Protein AF-T1DPD2-F1 (afdb_monomer_lite)

InterPro domains:
  IPR003913 Tuberin [PR01431] (67-87)
  IPR003913 Tuberin [PR01431] (92-113)
  IPR003913 Tuberin [PR01431] (226-246)
  IPR003913 Tuberin [PR01431] (273-293)
  IPR016024 Armadillo-type fold [SSF48371] (54-199)
  IPR018515 Tuberin-type domain [PF03542] (42-292)
  IPR027107 Tuberin/Ral GTPase-activating protein subunit alpha [PTHR10063] (33-341)

pLDDT: mean 72.79, std 25.95, range [23.97, 97.19]

Structure (mmCIF, N/CA/C/O backbone):
data_AF-T1DPD2-F1
#
_entry.id   AF-T1DPD2-F1
#
loop_
_atom_site.group_PDB
_atom_site.id
_atom_site.type_symbol
_atom_site.label_atom_id
_atom_site.label_alt_id
_atom_site.label_comp_id
_atom_site.label_asym_id
_atom_site.label_entity_id
_atom_site.label_seq_id
_atom_site.pdbx_PDB_ins_code
_atom_site.Cartn_x
_atom_site.Cartn_y
_atom_site.Cartn_z
_atom_site.occupancy
_atom_site.B_iso_or_equiv
_atom_site.auth_seq_id
_atom_site.auth_comp_id
_atom_site.auth_asym_id
_atom_site.auth_atom_id
_atom_site.pdbx_PDB_model_num
ATOM 1 N N . ARG A 1 1 ? -31.533 3.300 5.190 1.00 32.12 1 ARG A N 1
ATOM 2 C CA . ARG A 1 1 ? -31.393 2.455 6.401 1.00 32.12 1 ARG A CA 1
ATOM 3 C C . ARG A 1 1 ? -31.779 1.039 6.000 1.00 32.12 1 ARG A C 1
ATOM 5 O O . ARG A 1 1 ? -32.963 0.753 5.950 1.00 32.12 1 ARG A O 1
ATOM 12 N N . ALA A 1 2 ? -30.809 0.221 5.601 1.00 28.78 2 ALA A N 1
ATOM 13 C CA . ALA A 1 2 ? -31.040 -1.171 5.234 1.00 28.78 2 ALA A CA 1
ATOM 14 C C . ALA A 1 2 ? -30.593 -2.034 6.417 1.00 28.78 2 ALA A C 1
ATOM 16 O O . ALA A 1 2 ? -29.409 -2.060 6.739 1.00 28.78 2 ALA A O 1
ATOM 17 N N . ASN A 1 3 ? -31.545 -2.658 7.109 1.00 33.22 3 ASN A N 1
ATOM 18 C CA . ASN A 1 3 ? -31.242 -3.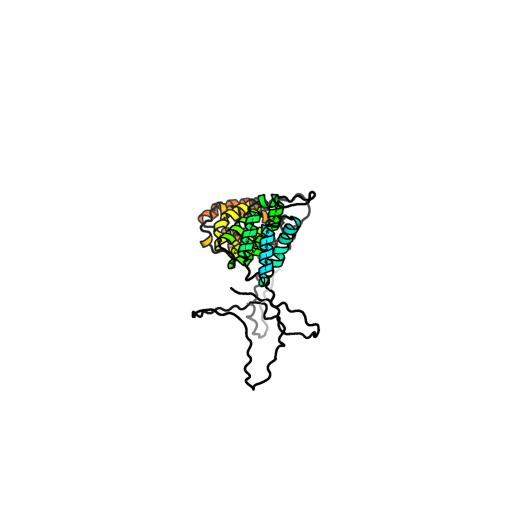712 8.068 1.00 33.22 3 ASN A CA 1
ATOM 19 C C . ASN A 1 3 ? -30.957 -4.970 7.246 1.00 33.22 3 ASN A C 1
ATOM 21 O O . ASN A 1 3 ? -31.874 -5.523 6.646 1.00 33.22 3 ASN A O 1
ATOM 25 N N . ALA A 1 4 ? -29.695 -5.377 7.164 1.00 39.22 4 ALA A N 1
ATOM 26 C CA . ALA A 1 4 ? -29.331 -6.644 6.555 1.00 39.22 4 ALA A CA 1
ATOM 27 C C . ALA A 1 4 ? -29.581 -7.759 7.583 1.00 39.22 4 ALA A C 1
ATOM 29 O O . ALA A 1 4 ? -28.921 -7.832 8.617 1.00 39.22 4 ALA A O 1
ATOM 30 N N . THR A 1 5 ? -30.605 -8.570 7.339 1.00 35.31 5 THR A N 1
ATOM 31 C CA . THR A 1 5 ? -30.932 -9.774 8.111 1.00 35.31 5 THR A CA 1
ATOM 32 C C . THR A 1 5 ? -30.337 -10.977 7.392 1.00 35.31 5 THR A C 1
ATOM 34 O O . THR A 1 5 ? -30.669 -11.206 6.230 1.00 35.31 5 THR A O 1
ATOM 37 N N . PHE A 1 6 ? -29.462 -11.733 8.058 1.00 46.06 6 PHE A N 1
ATOM 38 C CA . PHE A 1 6 ? -28.821 -12.913 7.473 1.00 46.06 6 PHE A CA 1
ATOM 39 C C . PHE A 1 6 ? -29.368 -14.207 8.059 1.00 46.06 6 PHE A C 1
ATOM 41 O O . PHE A 1 6 ? -29.605 -14.314 9.261 1.00 46.06 6 PHE A O 1
ATOM 48 N N . HIS A 1 7 ? -29.545 -15.181 7.170 1.00 42.72 7 HIS A N 1
ATOM 49 C CA . HIS A 1 7 ? -29.993 -16.532 7.463 1.00 42.72 7 HIS A CA 1
ATOM 50 C C . HIS A 1 7 ? -28.771 -17.417 7.724 1.00 42.72 7 HIS A C 1
ATOM 52 O O . HIS A 1 7 ? -27.949 -17.613 6.831 1.00 42.72 7 HIS A O 1
ATOM 58 N N . ILE A 1 8 ? -28.656 -17.952 8.937 1.00 39.78 8 ILE A N 1
ATOM 59 C CA . ILE A 1 8 ? -27.731 -19.043 9.252 1.00 39.78 8 ILE A CA 1
ATOM 60 C C . ILE A 1 8 ? -28.569 -20.320 9.199 1.00 39.78 8 ILE A C 1
ATOM 62 O O . ILE A 1 8 ? -29.430 -20.527 10.051 1.00 39.78 8 ILE A O 1
ATOM 66 N N . GLY A 1 9 ? -28.379 -21.131 8.160 1.00 35.09 9 GLY A N 1
ATOM 67 C CA . GLY A 1 9 ? -28.984 -22.459 8.084 1.00 35.09 9 GLY A CA 1
ATOM 68 C C . GLY A 1 9 ? -28.242 -23.415 9.013 1.00 35.09 9 GLY A C 1
ATOM 69 O O . GLY A 1 9 ? -27.024 -23.543 8.906 1.00 35.09 9 GLY A O 1
ATOM 70 N N . TYR A 1 10 ? -28.961 -24.064 9.926 1.00 34.44 10 TYR A N 1
ATOM 71 C CA . TYR A 1 10 ? -28.474 -25.269 10.598 1.00 34.44 10 TYR A CA 1
ATOM 72 C C . TYR A 1 10 ? -28.707 -26.480 9.676 1.00 34.44 10 TYR A C 1
ATOM 74 O O . TYR A 1 10 ? -29.698 -26.480 8.942 1.00 34.44 10 TYR A O 1
ATOM 82 N N . PRO A 1 11 ? -27.826 -27.495 9.680 1.00 38.16 11 PRO A N 1
ATOM 83 C CA . PRO A 1 11 ? -28.058 -28.719 8.928 1.00 38.16 11 PRO A CA 1
ATOM 84 C C . PRO A 1 11 ? -29.157 -29.536 9.619 1.00 38.16 11 PRO A C 1
ATOM 86 O O . PRO A 1 11 ? -29.047 -29.830 10.810 1.00 38.16 11 PRO A O 1
ATOM 89 N N . ASP A 1 12 ? -30.210 -29.890 8.881 1.00 36.56 12 ASP A N 1
ATOM 90 C CA . ASP A 1 12 ? -31.203 -30.859 9.352 1.00 36.56 12 ASP A CA 1
ATOM 91 C C . ASP A 1 12 ? -30.550 -32.254 9.480 1.00 36.56 12 ASP A C 1
ATOM 93 O O . ASP A 1 12 ? -29.721 -32.616 8.637 1.00 36.56 12 ASP A O 1
ATOM 97 N N . PRO A 1 13 ? -30.893 -33.056 10.508 1.00 40.09 13 PRO A N 1
ATOM 98 C CA . PRO A 1 13 ? -30.224 -34.324 10.787 1.00 40.09 13 PRO A CA 1
ATOM 99 C C . PRO A 1 13 ? -30.701 -35.512 9.937 1.00 40.09 13 PRO A C 1
ATOM 101 O O . PRO A 1 13 ? -30.207 -36.620 10.134 1.00 40.09 13 PRO A O 1
ATOM 104 N N . GLU A 1 14 ? -31.607 -35.329 8.973 1.00 36.38 14 GLU A N 1
ATOM 105 C CA . GLU A 1 14 ? -32.135 -36.442 8.182 1.00 36.38 14 GLU A CA 1
ATOM 106 C C . GLU A 1 14 ? -32.120 -36.174 6.676 1.00 36.38 14 GLU A C 1
ATOM 108 O O . GLU A 1 14 ? -32.728 -35.233 6.175 1.00 36.38 14 GLU A O 1
ATOM 113 N N . GLY A 1 15 ? -31.467 -37.078 5.940 1.00 33.62 15 GLY A N 1
ATOM 114 C CA . GLY A 1 15 ? -31.674 -37.231 4.503 1.00 33.62 15 GLY A CA 1
ATOM 115 C C . GLY A 1 15 ? -30.465 -36.888 3.647 1.00 33.62 15 GLY A C 1
ATOM 116 O O . GLY A 1 15 ? -30.441 -35.883 2.944 1.00 33.62 15 GLY A O 1
ATOM 117 N N . TRP A 1 16 ? -29.495 -37.803 3.597 1.00 41.59 16 TRP A N 1
ATOM 118 C CA . TRP A 1 16 ? -28.612 -37.917 2.440 1.00 41.59 16 TRP A CA 1
ATOM 119 C C . TRP A 1 16 ? -29.461 -38.260 1.211 1.00 41.59 16 TRP A C 1
ATOM 121 O O . TRP A 1 16 ? -29.766 -39.425 0.952 1.00 41.59 16 TRP A O 1
ATOM 131 N N . ARG A 1 17 ? -29.851 -37.249 0.438 1.00 29.98 17 ARG A N 1
ATOM 132 C CA . ARG A 1 17 ? -30.212 -37.441 -0.963 1.00 29.98 17 ARG A CA 1
ATOM 133 C C . ARG A 1 17 ? -29.779 -36.232 -1.780 1.00 29.98 17 ARG A C 1
ATOM 135 O O . ARG A 1 17 ? -30.084 -35.090 -1.462 1.00 29.98 17 ARG A O 1
ATOM 142 N N . ALA A 1 18 ? -28.973 -36.550 -2.782 1.00 41.72 18 ALA A N 1
ATOM 143 C CA . ALA A 1 18 ? -28.279 -35.642 -3.668 1.00 41.72 18 ALA A CA 1
ATOM 144 C C . ALA A 1 18 ? -29.220 -34.718 -4.457 1.00 41.72 18 ALA A C 1
ATOM 146 O O . ALA A 1 18 ? -30.374 -35.050 -4.715 1.00 41.72 18 ALA A O 1
ATOM 147 N N . ASP A 1 19 ? -28.631 -33.603 -4.892 1.00 37.69 19 ASP A N 1
ATOM 148 C CA . ASP A 1 19 ? -29.132 -32.641 -5.873 1.00 37.69 19 ASP A CA 1
ATOM 149 C C . ASP A 1 19 ? -30.377 -31.832 -5.498 1.00 37.69 19 ASP A C 1
ATOM 151 O O . ASP A 1 19 ? -31.489 -32.081 -5.953 1.00 37.69 19 ASP A O 1
ATOM 155 N N . SER A 1 20 ? -30.161 -30.725 -4.783 1.00 37.16 20 SER A N 1
ATOM 156 C CA . SER A 1 20 ? -30.666 -29.411 -5.219 1.00 37.16 20 SER A CA 1
ATOM 157 C C . SER A 1 20 ? -30.195 -28.280 -4.297 1.00 37.16 20 SER A C 1
ATOM 159 O O . SER A 1 20 ? -30.211 -28.384 -3.079 1.00 37.16 20 SER A O 1
ATOM 161 N N . SER A 1 21 ? -29.827 -27.152 -4.915 1.00 38.38 21 SER A N 1
ATOM 162 C CA . SER A 1 21 ? -29.549 -25.846 -4.289 1.00 38.38 21 SER A CA 1
ATOM 163 C C . SER A 1 21 ? -28.122 -25.552 -3.791 1.00 38.38 21 SER A C 1
ATOM 165 O O . SER A 1 21 ? -27.899 -25.109 -2.672 1.00 38.38 21 SER A O 1
ATOM 167 N N . PHE A 1 22 ? -27.145 -25.646 -4.699 1.00 30.72 22 PHE A N 1
ATOM 168 C CA . PHE A 1 22 ? -25.872 -24.901 -4.598 1.00 30.72 22 PHE A CA 1
ATOM 169 C C . PHE A 1 22 ? -25.677 -23.885 -5.742 1.00 30.72 22 PHE A C 1
ATOM 171 O O . PHE A 1 22 ? -24.570 -23.433 -6.020 1.00 30.72 22 PHE A O 1
ATOM 178 N N . ARG A 1 23 ? -26.762 -23.501 -6.434 1.00 31.97 23 ARG A N 1
ATOM 179 C CA . ARG A 1 23 ? -26.722 -22.579 -7.591 1.00 31.97 23 ARG A CA 1
ATOM 180 C C . ARG A 1 23 ? -27.195 -21.147 -7.309 1.00 31.97 23 ARG A C 1
ATOM 182 O O . ARG A 1 23 ? -27.180 -20.332 -8.222 1.00 31.97 23 ARG A O 1
ATOM 189 N N . ALA A 1 24 ? -27.563 -20.814 -6.071 1.00 35.72 24 ALA A N 1
ATOM 190 C CA . ALA A 1 24 ? -28.009 -19.462 -5.706 1.00 35.72 24 ALA A CA 1
ATOM 191 C C . ALA A 1 24 ? -26.928 -18.592 -5.025 1.00 35.72 24 ALA A C 1
ATOM 193 O O . ALA A 1 24 ? -27.185 -17.427 -4.738 1.00 35.72 24 ALA A O 1
ATOM 194 N N . ILE A 1 25 ? -25.725 -19.127 -4.776 1.00 41.12 25 ILE A N 1
ATOM 195 C CA . ILE A 1 25 ? -24.675 -18.445 -3.986 1.00 41.12 25 ILE A CA 1
ATOM 196 C C . ILE A 1 25 ? -23.537 -17.879 -4.858 1.00 41.12 25 ILE A C 1
ATOM 198 O O . ILE A 1 25 ? -22.756 -17.048 -4.403 1.00 41.12 25 ILE A O 1
ATOM 202 N N . SER A 1 26 ? -23.466 -18.222 -6.145 1.00 26.75 26 SER A N 1
ATOM 203 C CA . SER A 1 26 ? -22.528 -17.588 -7.077 1.00 26.75 26 SER A CA 1
ATOM 204 C C . SER A 1 26 ? -23.258 -16.560 -7.940 1.00 26.75 26 SER A C 1
ATOM 206 O O . SER A 1 26 ? -23.930 -16.883 -8.915 1.00 26.75 26 SER A O 1
ATOM 208 N N . GLY A 1 27 ? -23.106 -15.284 -7.579 1.00 35.22 27 GLY A N 1
ATOM 209 C CA . GLY A 1 27 ? -23.539 -14.123 -8.359 1.00 35.22 27 GLY A CA 1
ATOM 210 C C . GLY A 1 27 ? -22.754 -13.944 -9.663 1.00 35.22 27 GLY A C 1
ATOM 211 O O . GLY A 1 27 ? -22.214 -12.875 -9.919 1.00 35.22 27 GLY A O 1
ATOM 212 N N . TRP A 1 28 ? -22.696 -14.979 -10.499 1.00 31.38 28 TRP A N 1
ATOM 213 C CA . TRP A 1 28 ? -22.238 -14.890 -11.877 1.00 31.38 28 TRP A CA 1
ATOM 214 C C . TRP A 1 28 ? -23.456 -14.887 -12.793 1.00 31.38 28 TRP A C 1
ATOM 216 O O . TRP A 1 28 ? -23.923 -15.919 -13.271 1.00 31.38 28 TRP A O 1
ATOM 226 N N . ARG A 1 29 ? -23.965 -13.686 -13.074 1.00 29.86 29 ARG A N 1
ATOM 227 C CA . ARG A 1 29 ? -24.715 -13.451 -14.305 1.00 29.86 29 ARG A CA 1
ATOM 228 C C . ARG A 1 29 ? -24.139 -12.239 -15.013 1.00 29.86 29 ARG A C 1
ATOM 230 O O . ARG A 1 29 ? -24.452 -11.097 -14.695 1.00 29.86 29 ARG A O 1
ATOM 237 N N . ALA A 1 30 ? -23.305 -12.525 -16.006 1.00 31.91 30 ALA A N 1
ATOM 238 C CA . ALA A 1 30 ? -23.086 -11.621 -17.115 1.00 31.91 30 ALA A CA 1
ATOM 239 C C . ALA A 1 30 ? -24.444 -11.289 -17.747 1.00 31.91 30 ALA A C 1
ATOM 241 O O . ALA A 1 30 ? -25.207 -12.199 -18.083 1.00 31.91 30 ALA A O 1
ATOM 242 N N . ARG A 1 31 ? -24.739 -10.001 -17.929 1.00 27.98 31 ARG A N 1
ATOM 243 C CA . ARG A 1 31 ? -25.605 -9.546 -19.016 1.00 27.98 31 ARG A CA 1
ATOM 244 C C . ARG A 1 31 ? -25.373 -8.073 -19.320 1.00 27.98 31 ARG A C 1
ATOM 246 O O . ARG A 1 31 ? -25.715 -7.177 -18.558 1.00 27.98 31 ARG A O 1
ATOM 253 N N . THR A 1 32 ? -24.786 -7.886 -20.490 1.00 28.88 32 THR A N 1
ATOM 254 C CA . THR A 1 32 ? -25.042 -6.791 -21.412 1.00 28.88 32 THR A CA 1
ATOM 255 C C . THR A 1 32 ? -26.545 -6.512 -21.577 1.00 28.88 32 THR A C 1
ATOM 257 O O . THR A 1 32 ? -27.380 -7.406 -21.434 1.00 28.88 32 THR A O 1
ATOM 260 N N . SER A 1 33 ? -26.833 -5.270 -21.981 1.00 28.67 33 SER A N 1
ATOM 261 C CA . SER A 1 33 ? -28.111 -4.708 -22.454 1.00 28.67 33 SER A CA 1
ATOM 262 C C . SER A 1 33 ? -28.862 -3.800 -21.463 1.00 28.67 33 SER A C 1
ATOM 264 O O . SER A 1 33 ? -29.665 -4.217 -20.636 1.00 28.67 33 SER A O 1
ATOM 266 N N . THR A 1 34 ? -28.544 -2.509 -21.595 1.00 29.12 34 THR A N 1
ATOM 267 C CA . THR A 1 34 ? -29.469 -1.365 -21.678 1.00 29.12 34 THR A CA 1
ATOM 268 C C . THR A 1 34 ? -30.958 -1.624 -21.401 1.00 29.12 34 THR A C 1
ATOM 270 O O . THR A 1 34 ? -31.657 -2.190 -22.237 1.00 29.12 34 THR A O 1
ATOM 273 N N . ARG A 1 35 ? -31.496 -1.000 -20.342 1.00 25.48 35 ARG A N 1
ATOM 274 C CA . ARG A 1 35 ? -32.755 -0.234 -20.427 1.00 25.48 35 ARG A CA 1
ATOM 275 C C . ARG A 1 35 ? -32.934 0.734 -19.256 1.00 25.48 35 ARG A C 1
ATOM 277 O O . ARG A 1 35 ? -32.482 0.497 -18.143 1.00 25.48 35 ARG A O 1
ATOM 284 N N . ALA A 1 36 ? -33.528 1.869 -19.599 1.00 23.97 36 ALA A N 1
ATOM 285 C CA . ALA A 1 36 ? -33.550 3.123 -18.872 1.00 23.97 36 ALA A CA 1
ATOM 286 C C . ALA A 1 36 ? -34.566 3.182 -17.716 1.00 23.97 36 ALA A C 1
ATOM 288 O O . ALA A 1 36 ? -35.591 2.515 -17.738 1.00 23.97 36 ALA A O 1
ATOM 289 N N . CYS A 1 37 ? -34.246 4.061 -16.760 1.00 24.50 37 CYS A N 1
ATOM 290 C CA . CYS A 1 37 ? -35.115 5.002 -16.044 1.00 24.50 37 CYS A CA 1
ATOM 291 C C . CYS A 1 37 ? -36.597 4.634 -15.816 1.00 24.50 37 CYS A C 1
ATOM 293 O O . CYS A 1 37 ? -37.394 4.692 -16.744 1.00 24.50 37 CYS A O 1
ATOM 295 N N . SER A 1 38 ? -36.999 4.544 -14.544 1.00 25.38 38 SER A N 1
ATOM 296 C CA . SER A 1 38 ? -38.074 5.416 -14.044 1.00 25.38 38 SER A CA 1
ATOM 297 C C . SER A 1 38 ? -38.102 5.483 -12.517 1.00 25.38 38 SER A C 1
ATOM 299 O O . SER A 1 38 ? -38.157 4.489 -11.801 1.00 25.38 38 SER A O 1
ATOM 301 N N . ARG A 1 39 ? -38.060 6.731 -12.068 1.00 26.56 39 ARG A N 1
ATOM 302 C CA . ARG A 1 39 ? -38.163 7.285 -10.721 1.00 26.56 39 ARG A CA 1
ATOM 303 C C . ARG A 1 39 ? -39.622 7.189 -10.246 1.00 26.56 39 ARG A C 1
ATOM 305 O O . ARG A 1 39 ? -40.503 7.588 -10.999 1.00 26.56 39 ARG A O 1
ATOM 312 N N . SER A 1 40 ? -39.878 6.791 -9.000 1.00 25.45 40 SER A N 1
ATOM 313 C CA . SER A 1 40 ? -41.120 7.171 -8.308 1.00 25.45 40 SER A CA 1
ATOM 314 C C . SER A 1 40 ? -40.828 7.606 -6.875 1.00 25.45 40 SER A C 1
ATOM 316 O O . SER A 1 40 ? -40.018 7.008 -6.169 1.00 25.45 40 SER A O 1
ATOM 318 N N . ARG A 1 41 ? -41.429 8.741 -6.525 1.00 24.48 41 ARG A N 1
ATOM 319 C CA . ARG A 1 41 ? -41.315 9.496 -5.278 1.00 24.48 41 ARG A CA 1
ATOM 320 C C . ARG A 1 41 ? -42.403 9.049 -4.291 1.00 24.48 41 ARG A C 1
ATOM 322 O O . ARG A 1 41 ? -43.454 8.589 -4.718 1.00 24.48 41 ARG A O 1
ATOM 329 N N . TYR A 1 42 ? -42.145 9.405 -3.029 1.00 25.69 42 TYR A N 1
ATOM 330 C CA . TYR A 1 42 ? -43.069 9.880 -1.982 1.00 25.69 42 TYR A CA 1
ATOM 331 C C . TYR A 1 42 ? -43.215 9.007 -0.722 1.00 25.69 42 TYR A C 1
ATOM 333 O O . TYR A 1 42 ? -43.604 7.853 -0.812 1.00 25.69 42 TYR A O 1
ATOM 341 N N . LEU A 1 43 ? -42.848 9.650 0.412 1.00 25.66 43 LEU A N 1
ATOM 342 C CA . LEU A 1 43 ? -43.586 9.860 1.684 1.00 25.66 43 LEU A CA 1
ATOM 343 C C . LEU A 1 43 ? -44.284 8.639 2.312 1.00 25.66 43 LEU A C 1
ATOM 345 O O . LEU A 1 43 ? -44.913 7.864 1.622 1.00 25.66 43 LEU A O 1
ATOM 349 N N . SER A 1 44 ? -44.391 8.427 3.618 1.00 26.08 44 SER A N 1
ATOM 350 C CA . SER A 1 44 ? -43.946 9.022 4.885 1.00 26.08 44 SER A CA 1
ATOM 351 C C . SER A 1 44 ? -44.590 8.134 5.969 1.00 26.08 44 SER A C 1
ATOM 353 O O . SER A 1 44 ? -45.670 7.618 5.714 1.00 26.08 44 SER A O 1
ATOM 355 N N . ASN A 1 45 ? -43.973 8.009 7.150 1.00 27.22 45 ASN A N 1
ATOM 356 C CA . ASN A 1 45 ? -44.564 7.645 8.456 1.00 27.22 45 ASN A CA 1
ATOM 357 C C . ASN A 1 45 ? -45.688 6.583 8.537 1.00 27.22 45 ASN A C 1
ATOM 359 O O . ASN A 1 45 ? -46.813 6.854 8.146 1.00 27.22 45 ASN A O 1
ATOM 363 N N . GLN A 1 46 ? -45.456 5.498 9.287 1.00 28.88 46 GLN A N 1
ATOM 364 C CA . GLN A 1 46 ? -46.107 5.256 10.591 1.00 28.88 46 GLN A CA 1
ATOM 365 C C . GLN A 1 46 ? -45.630 3.940 11.228 1.00 28.88 46 GLN A C 1
ATOM 367 O O . GLN A 1 46 ? -45.193 3.006 10.559 1.00 28.88 46 GLN A O 1
ATOM 372 N N . SER A 1 47 ? -45.656 3.948 12.556 1.00 27.83 47 SER A N 1
ATOM 373 C CA . SER A 1 47 ? -45.236 2.901 13.480 1.00 27.83 47 SER A CA 1
ATOM 374 C C . SER A 1 47 ? -46.276 1.783 13.630 1.00 27.83 47 SER A C 1
ATOM 376 O O . SER A 1 47 ? -47.458 2.007 13.406 1.00 27.83 47 SER A O 1
ATOM 378 N N . SER A 1 48 ? -45.807 0.657 14.178 1.00 29.09 48 SER A N 1
ATOM 379 C CA . SER A 1 48 ? -46.551 -0.293 15.023 1.00 29.09 48 SER A CA 1
ATOM 380 C C . SER A 1 48 ? -47.577 -1.232 14.367 1.00 29.09 48 SER A C 1
ATOM 382 O O . SER A 1 48 ? -48.594 -0.822 13.831 1.00 29.09 48 SER A O 1
ATOM 384 N N . SER A 1 49 ? -47.284 -2.527 14.520 1.00 33.91 49 SER A N 1
ATOM 385 C CA . SER A 1 49 ? -48.194 -3.618 14.908 1.00 33.91 49 SER A CA 1
ATOM 386 C C . SER A 1 49 ? -49.637 -3.586 14.383 1.00 33.91 49 SER A C 1
ATOM 388 O O . SER A 1 49 ? -50.458 -2.843 14.903 1.00 33.91 49 SER A O 1
ATOM 390 N N . GLN A 1 50 ? -49.992 -4.528 13.504 1.00 29.94 50 GLN A N 1
ATOM 391 C CA . GLN A 1 50 ? -50.968 -5.591 13.802 1.00 29.94 50 GLN A CA 1
ATOM 392 C C . GLN A 1 50 ? -51.198 -6.480 12.573 1.00 29.94 50 GLN A C 1
ATOM 394 O O . GLN A 1 50 ? -51.475 -6.019 11.469 1.00 29.94 50 GLN A O 1
ATOM 399 N N . LEU A 1 51 ? -51.058 -7.785 12.801 1.00 34.69 51 LEU A N 1
ATOM 400 C CA . LEU A 1 51 ? -51.553 -8.850 11.940 1.00 34.69 51 LEU A CA 1
ATOM 401 C C . LEU A 1 51 ? -53.081 -8.766 11.882 1.00 34.69 51 LEU A C 1
ATOM 403 O O . LEU A 1 51 ? -53.717 -8.748 12.930 1.00 34.69 51 LEU A O 1
ATOM 407 N N . ASN A 1 52 ? -53.658 -8.806 10.683 1.00 29.66 52 ASN A N 1
ATOM 408 C CA . ASN A 1 52 ? -55.025 -9.281 10.500 1.00 29.66 52 ASN A CA 1
ATOM 409 C C . ASN A 1 52 ? -55.117 -10.089 9.204 1.00 29.66 52 ASN A C 1
ATOM 411 O O . ASN A 1 52 ? -54.974 -9.558 8.103 1.00 29.66 52 ASN A O 1
ATOM 415 N N . LEU A 1 53 ? -55.333 -11.398 9.367 1.00 31.38 53 LEU A N 1
ATOM 416 C CA . LEU A 1 53 ? -55.781 -12.294 8.310 1.00 31.38 53 LEU A CA 1
ATOM 417 C C . LEU A 1 53 ? -57.231 -11.944 7.965 1.00 31.38 53 LEU A C 1
ATOM 419 O O . LEU A 1 53 ? -58.095 -11.972 8.837 1.00 31.38 53 LEU A O 1
ATOM 423 N N . THR A 1 54 ? -57.511 -11.715 6.686 1.00 29.52 54 THR A N 1
ATOM 424 C CA . THR A 1 54 ? -58.852 -11.917 6.129 1.00 29.52 54 THR A CA 1
ATOM 425 C C . THR A 1 54 ? -58.809 -13.135 5.217 1.00 29.52 54 THR A C 1
ATOM 427 O O . THR A 1 54 ? -57.919 -13.291 4.382 1.00 29.52 54 THR A O 1
ATOM 430 N N . GLN A 1 55 ? -59.735 -14.051 5.486 1.00 35.12 55 GLN A N 1
ATOM 431 C CA . GLN A 1 55 ? -59.954 -15.298 4.772 1.00 35.12 55 GLN A CA 1
ATOM 432 C C . GLN A 1 55 ? -60.421 -15.007 3.341 1.00 35.12 55 GLN A C 1
ATOM 434 O O . GLN A 1 55 ? -61.317 -14.195 3.130 1.00 35.12 55 GLN A O 1
ATOM 439 N N . SER A 1 56 ? -59.847 -15.715 2.373 1.00 28.92 56 SER A N 1
ATOM 440 C CA . SER A 1 56 ? -60.500 -15.989 1.096 1.00 28.92 56 SER A CA 1
ATOM 441 C C . SER A 1 56 ? -60.172 -17.426 0.713 1.00 28.92 56 SER A C 1
ATOM 443 O O . SER A 1 56 ? -59.005 -17.821 0.643 1.00 28.92 56 SER A O 1
ATOM 445 N N . GLU A 1 57 ? -61.224 -18.223 0.595 1.00 29.64 57 GLU A N 1
ATOM 446 C CA . GLU A 1 57 ? -61.195 -19.645 0.292 1.00 29.64 57 GLU A CA 1
ATOM 447 C C . GLU A 1 57 ? -60.833 -19.898 -1.180 1.00 29.64 57 GLU A C 1
ATOM 449 O O . GLU A 1 57 ? -61.309 -19.217 -2.084 1.00 29.64 57 GLU A O 1
ATOM 454 N N . GLY A 1 58 ? -60.046 -20.955 -1.412 1.00 29.16 58 GLY A N 1
ATOM 455 C CA . GLY A 1 58 ? -60.088 -21.719 -2.661 1.00 29.16 58 GLY A CA 1
ATOM 456 C C . GLY A 1 58 ? -59.033 -21.413 -3.731 1.00 29.16 58 GLY A C 1
ATOM 457 O O . GLY A 1 58 ? -59.344 -20.812 -4.751 1.00 29.16 58 GLY A O 1
ATOM 458 N N . SER A 1 59 ? -57.827 -21.982 -3.602 1.00 28.27 59 SER A N 1
ATOM 459 C CA . SER A 1 59 ? -57.209 -22.774 -4.688 1.00 28.27 59 SER A CA 1
ATOM 460 C C . SER A 1 59 ? -55.846 -23.357 -4.301 1.00 28.27 59 SER A C 1
ATOM 462 O O . SER A 1 59 ? -54.920 -22.623 -3.988 1.00 28.27 59 SER A O 1
ATOM 464 N N . LYS A 1 60 ? -55.761 -24.688 -4.422 1.00 31.52 60 LYS A N 1
ATOM 465 C CA . LYS A 1 60 ? -54.603 -25.543 -4.746 1.00 31.52 60 LYS A CA 1
ATOM 466 C C . LYS A 1 60 ? -53.331 -25.433 -3.889 1.00 31.52 60 LYS A C 1
ATOM 468 O O . LYS A 1 60 ? -52.638 -24.426 -3.844 1.00 31.52 60 LYS A O 1
ATOM 473 N N . ALA A 1 61 ? -53.014 -26.579 -3.287 1.00 40.94 61 ALA A N 1
ATOM 474 C CA . ALA A 1 61 ? -51.779 -26.891 -2.589 1.00 40.94 61 ALA A CA 1
ATOM 475 C C . ALA A 1 61 ? -50.536 -26.458 -3.385 1.00 40.94 61 ALA A C 1
ATOM 477 O O . ALA A 1 61 ? -50.236 -27.012 -4.439 1.00 40.94 61 ALA A O 1
ATOM 478 N N . MET A 1 62 ? -49.816 -25.484 -2.839 1.00 35.03 62 MET A N 1
ATOM 479 C CA . MET A 1 62 ? -48.402 -25.259 -3.098 1.00 35.03 62 MET A CA 1
ATOM 480 C C . MET A 1 62 ? -47.755 -25.092 -1.724 1.00 35.03 62 MET A C 1
ATOM 482 O O . MET A 1 62 ? -48.271 -24.348 -0.887 1.00 35.03 62 MET A O 1
ATOM 486 N N . ASP A 1 63 ? -46.703 -25.866 -1.493 1.00 37.41 63 ASP A N 1
ATOM 487 C CA . ASP A 1 63 ? -45.934 -26.026 -0.261 1.00 37.41 63 ASP A CA 1
ATOM 488 C C . ASP A 1 63 ? -46.017 -24.850 0.721 1.00 37.41 63 ASP A C 1
ATOM 490 O O . ASP A 1 63 ? -45.385 -23.803 0.557 1.00 37.41 63 ASP A O 1
ATOM 494 N N . ARG A 1 64 ? -46.773 -25.052 1.808 1.00 42.66 64 ARG A N 1
ATOM 495 C CA . ARG A 1 64 ? -46.603 -24.258 3.025 1.00 42.66 64 ARG A CA 1
ATOM 496 C C . ARG A 1 64 ? -45.247 -24.634 3.610 1.00 42.66 64 ARG A C 1
ATOM 498 O O . ARG A 1 64 ? -45.153 -25.571 4.397 1.00 42.66 64 ARG A O 1
ATOM 505 N N . ILE A 1 65 ? -44.208 -23.902 3.218 1.00 49.12 65 ILE A N 1
ATOM 506 C CA . ILE A 1 65 ? -42.944 -23.873 3.954 1.00 49.12 65 ILE A CA 1
ATOM 507 C C . ILE A 1 65 ? -43.327 -23.586 5.415 1.00 49.12 65 ILE A C 1
ATOM 509 O O . ILE A 1 65 ? -44.034 -22.598 5.655 1.00 49.12 65 ILE A O 1
ATOM 513 N N . PRO A 1 66 ? -42.973 -24.455 6.381 1.00 47.00 66 PRO A N 1
ATOM 514 C CA . PRO A 1 66 ? -43.322 -24.228 7.774 1.00 47.00 66 PRO A CA 1
ATOM 515 C C . PRO A 1 66 ? -42.800 -22.851 8.167 1.00 47.00 66 PRO A C 1
ATOM 517 O O . PRO A 1 66 ? -41.691 -22.479 7.783 1.00 47.00 66 PRO A O 1
ATOM 520 N N . ALA A 1 67 ? -43.618 -22.073 8.878 1.00 53.59 67 ALA A N 1
ATOM 521 C CA . ALA A 1 67 ? -43.224 -20.775 9.402 1.00 53.59 67 ALA A CA 1
ATOM 522 C C . ALA A 1 67 ? -42.079 -20.993 10.401 1.00 53.59 67 ALA A C 1
ATOM 524 O O . ALA A 1 67 ? -42.291 -21.151 11.600 1.00 53.59 67 ALA A O 1
ATOM 525 N N . THR A 1 68 ? -40.855 -21.077 9.884 1.00 56.38 68 THR A N 1
ATOM 526 C CA . THR A 1 68 ? -39.638 -21.114 10.675 1.00 56.38 68 THR A CA 1
ATOM 527 C C . THR A 1 68 ? -39.648 -19.838 11.492 1.00 56.38 68 THR A C 1
ATOM 529 O O . THR A 1 68 ? -39.676 -18.749 10.914 1.00 56.38 68 THR A O 1
ATOM 532 N N . ASN A 1 69 ? -39.681 -19.967 12.817 1.00 61.53 69 ASN A N 1
ATOM 533 C CA . ASN A 1 69 ? -39.561 -18.847 13.742 1.00 61.53 69 ASN A CA 1
ATOM 534 C C . ASN A 1 69 ? -38.212 -18.163 13.490 1.00 61.53 69 ASN A C 1
ATOM 536 O O . ASN A 1 69 ? -37.178 -18.567 14.019 1.00 61.53 69 ASN A O 1
ATOM 540 N N . LEU A 1 70 ? -38.212 -17.184 12.588 1.00 58.34 70 LEU A N 1
ATOM 541 C CA . LEU A 1 70 ? -37.009 -16.529 12.117 1.00 58.34 70 LEU A CA 1
ATOM 542 C C . LEU A 1 70 ? -36.644 -15.430 13.109 1.00 58.34 70 LEU A C 1
ATOM 544 O O . LEU A 1 70 ? -37.187 -14.326 13.073 1.00 58.34 70 LEU A O 1
ATOM 548 N N . THR A 1 71 ? -35.712 -15.733 14.003 1.00 70.25 71 THR A N 1
ATOM 549 C CA . THR A 1 71 ? -35.184 -14.747 14.944 1.00 70.25 71 THR A CA 1
ATOM 550 C C . THR A 1 71 ? -34.100 -13.926 14.255 1.00 70.25 71 THR A C 1
ATOM 552 O O . THR A 1 71 ? -32.990 -14.397 14.019 1.00 70.25 71 THR A O 1
ATOM 555 N N . THR A 1 72 ? -34.407 -12.677 13.913 1.00 69.31 72 THR A N 1
ATOM 556 C CA . THR A 1 72 ? -33.424 -11.757 13.332 1.00 69.31 72 THR A CA 1
ATOM 557 C C . THR A 1 72 ? -32.527 -11.184 14.428 1.00 69.31 72 THR A C 1
ATOM 559 O O . THR A 1 72 ? -33.009 -10.458 15.299 1.00 69.31 72 THR A O 1
ATOM 562 N N . ILE A 1 73 ? -31.223 -11.461 14.376 1.00 77.81 73 ILE A N 1
ATOM 563 C CA . ILE A 1 73 ? -30.234 -10.889 15.301 1.00 77.81 73 ILE A CA 1
ATOM 564 C C . ILE A 1 73 ? -29.478 -9.767 14.585 1.00 77.81 73 ILE A C 1
ATOM 566 O O . ILE A 1 73 ? -28.880 -9.974 13.532 1.00 77.81 73 ILE A O 1
ATOM 570 N N . SER A 1 74 ? -29.504 -8.560 15.157 1.00 80.88 74 SER A N 1
ATOM 571 C CA . SER A 1 74 ? -28.759 -7.414 14.626 1.00 80.88 74 SER A CA 1
ATOM 572 C C . SER A 1 74 ? -27.345 -7.368 15.199 1.00 80.88 74 SER A C 1
ATOM 574 O O . SER A 1 74 ? -27.160 -7.241 16.408 1.00 80.88 74 SER A O 1
ATOM 576 N N . ILE A 1 75 ? -26.343 -7.395 14.320 1.00 86.06 75 ILE A N 1
ATOM 577 C CA . ILE A 1 75 ? -24.915 -7.340 14.689 1.00 86.06 75 ILE A CA 1
ATOM 578 C C . ILE A 1 75 ? -24.436 -5.893 14.887 1.00 86.06 75 ILE A C 1
ATOM 580 O O . ILE A 1 75 ? -23.370 -5.647 15.449 1.00 86.06 75 ILE A O 1
ATOM 584 N N . LYS A 1 76 ? -25.266 -4.905 14.531 1.00 87.31 76 LYS A N 1
ATOM 585 C CA . LYS A 1 76 ? -24.932 -3.478 14.611 1.00 87.31 76 LYS A CA 1
ATOM 586 C C . LYS A 1 76 ? -24.425 -3.050 15.984 1.00 87.31 76 LYS A C 1
ATOM 588 O O . LYS A 1 76 ? -23.451 -2.304 16.072 1.00 87.31 76 LYS A O 1
ATOM 593 N N . ARG A 1 77 ? -25.068 -3.530 17.052 1.00 87.88 77 ARG A N 1
ATOM 594 C CA . ARG A 1 77 ? -24.644 -3.232 18.425 1.00 87.88 77 ARG A CA 1
ATOM 595 C C . ARG A 1 77 ? -23.268 -3.830 18.721 1.00 87.88 77 ARG A C 1
ATOM 597 O O . ARG A 1 77 ? -22.452 -3.155 19.331 1.00 87.88 77 ARG A O 1
ATOM 604 N N . GLY A 1 78 ? -22.988 -5.037 18.229 1.00 88.69 78 GLY A N 1
ATOM 605 C CA . GLY A 1 78 ? -21.668 -5.664 18.322 1.00 88.69 78 GLY A CA 1
ATOM 606 C C . GLY A 1 78 ? -20.583 -4.830 17.637 1.00 88.69 78 GLY A C 1
ATOM 607 O O . GLY A 1 78 ? -19.581 -4.508 18.263 1.00 88.69 78 GLY A O 1
ATOM 608 N N . CYS A 1 79 ? -20.814 -4.371 16.402 1.00 89.06 79 CYS A N 1
ATOM 609 C CA . CYS A 1 79 ? -19.866 -3.489 15.707 1.00 89.06 79 CYS A CA 1
ATOM 610 C C . CYS A 1 79 ? -19.619 -2.176 16.467 1.00 89.06 79 CYS A C 1
ATOM 612 O O . CYS A 1 79 ? -18.486 -1.708 16.539 1.00 89.06 79 CYS A O 1
ATOM 614 N N . GLN A 1 80 ? -20.662 -1.584 17.057 1.00 90.88 80 GLN A N 1
ATOM 615 C CA . GLN A 1 80 ? -20.526 -0.375 17.875 1.00 90.88 80 GLN A CA 1
ATOM 616 C C . GLN A 1 80 ? -19.704 -0.625 19.142 1.00 90.88 80 GLN A C 1
ATOM 618 O O . GLN A 1 80 ? -18.874 0.209 19.492 1.00 90.88 80 GLN A O 1
ATOM 623 N N . VAL A 1 81 ? -19.898 -1.772 19.798 1.00 92.88 81 VAL A N 1
ATOM 624 C CA . VAL A 1 81 ? -19.103 -2.178 20.965 1.00 92.88 81 VAL A CA 1
ATOM 625 C C . VAL A 1 81 ? -17.642 -2.402 20.580 1.00 92.88 81 VAL A C 1
ATOM 627 O O . VAL A 1 81 ? -16.769 -1.959 21.311 1.00 92.88 81 VAL A O 1
ATOM 630 N N . ILE A 1 82 ? -17.354 -2.990 19.414 1.00 93.44 82 ILE A N 1
ATOM 631 C CA . ILE A 1 82 ? -15.973 -3.129 18.915 1.00 93.44 82 ILE A CA 1
ATOM 632 C C . ILE A 1 82 ? -15.330 -1.751 18.714 1.00 93.44 82 ILE A C 1
ATOM 634 O O . ILE A 1 82 ? -14.209 -1.520 19.157 1.00 93.44 82 ILE A O 1
ATOM 638 N N . VAL A 1 83 ? -16.039 -0.806 18.089 1.00 93.50 83 VAL A N 1
ATOM 639 C CA . VAL A 1 83 ? -15.541 0.571 17.915 1.00 93.50 83 VAL A CA 1
ATOM 640 C C . VAL A 1 83 ? -15.307 1.264 19.262 1.00 93.50 83 VAL A C 1
ATOM 642 O O . VAL A 1 83 ? -14.338 2.009 19.399 1.00 93.50 83 VAL A O 1
ATOM 645 N N . LEU A 1 84 ? -16.186 1.035 20.241 1.00 93.31 84 LEU A N 1
ATOM 646 C CA . LEU A 1 84 ? -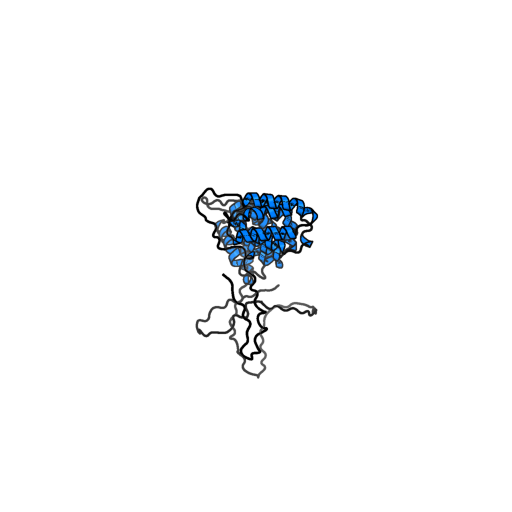16.048 1.573 21.594 1.00 93.31 84 LEU A CA 1
ATOM 647 C C . LEU A 1 84 ? -14.834 0.968 22.312 1.00 93.31 84 LEU A C 1
ATOM 649 O O . LEU A 1 84 ? -14.023 1.712 22.852 1.00 93.31 84 LEU A O 1
ATOM 653 N N . CYS A 1 85 ? -14.669 -0.353 22.233 1.00 93.50 85 CYS A N 1
ATOM 654 C CA . CYS A 1 85 ? -13.519 -1.078 22.766 1.00 93.50 85 CYS A CA 1
ATOM 655 C C . CYS A 1 85 ? -12.214 -0.502 22.205 1.00 93.50 85 CYS A C 1
ATOM 657 O O . CYS A 1 85 ? -11.381 -0.021 22.959 1.00 93.50 85 CYS A O 1
ATOM 659 N N . LEU A 1 86 ? -12.091 -0.377 20.882 1.00 92.50 86 LEU A N 1
ATOM 660 C CA . LEU A 1 86 ? -10.908 0.211 20.237 1.00 92.50 86 LEU A CA 1
ATOM 661 C C . LEU A 1 86 ? -10.631 1.679 20.624 1.00 92.50 86 LEU A C 1
ATOM 663 O O . LEU A 1 86 ? -9.550 2.199 20.352 1.00 92.50 86 LEU A O 1
ATOM 667 N N . ARG A 1 87 ? -11.608 2.387 21.200 1.00 90.38 87 ARG A N 1
ATOM 668 C CA . ARG A 1 87 ? -11.481 3.794 21.598 1.00 90.38 87 ARG A CA 1
ATOM 669 C C . ARG A 1 87 ? -11.123 3.974 23.068 1.00 90.38 87 ARG A C 1
ATOM 671 O O . ARG A 1 87 ? -10.431 4.943 23.375 1.00 90.38 87 ARG A O 1
ATOM 678 N N . GLU A 1 88 ? -11.674 3.142 23.941 1.00 89.94 88 GLU A N 1
ATOM 679 C CA . GLU A 1 88 ? -11.674 3.369 25.391 1.00 89.94 88 GLU A CA 1
ATOM 680 C C . GLU A 1 88 ? -10.947 2.278 26.174 1.00 89.94 88 GLU A C 1
ATOM 682 O O . GLU A 1 88 ? -10.534 2.539 27.305 1.00 89.94 88 GLU A O 1
ATOM 687 N N . GLU A 1 89 ? -10.779 1.090 25.590 1.00 90.50 89 GLU A N 1
ATOM 688 C CA . GLU A 1 89 ? -10.130 -0.033 26.256 1.00 90.50 89 GLU A CA 1
ATOM 689 C C . GLU A 1 89 ? -8.661 0.278 26.542 1.00 90.50 89 GLU A C 1
ATOM 691 O O . GLU A 1 89 ? -7.945 0.851 25.714 1.00 90.50 89 GLU A O 1
ATOM 696 N N . LYS A 1 90 ? -8.227 -0.096 27.744 1.00 88.06 90 LYS A N 1
ATOM 697 C CA . LYS A 1 90 ? -6.859 0.110 28.222 1.00 88.06 90 LYS A CA 1
ATOM 698 C C . LYS A 1 90 ? -6.099 -1.196 28.334 1.00 88.06 90 LYS A C 1
ATOM 700 O O . LYS A 1 90 ? -4.877 -1.152 28.361 1.00 88.06 90 LYS A O 1
ATOM 705 N N . ASP A 1 91 ? -6.781 -2.332 28.393 1.00 89.88 91 ASP A N 1
ATOM 706 C CA . ASP A 1 91 ? -6.117 -3.626 28.453 1.00 89.88 91 ASP A CA 1
ATOM 707 C C . ASP A 1 91 ? -5.471 -3.981 27.101 1.00 89.88 91 ASP A C 1
ATOM 709 O O . ASP A 1 91 ? -6.137 -4.067 26.061 1.00 89.88 91 ASP A O 1
ATOM 713 N N . TRP A 1 92 ? -4.149 -4.183 27.117 1.00 89.06 92 TRP A N 1
ATOM 714 C CA . TRP A 1 92 ? -3.390 -4.595 25.939 1.00 89.06 92 TRP A CA 1
ATOM 715 C C . TRP A 1 92 ? -3.866 -5.937 25.373 1.00 89.06 92 TRP A C 1
ATOM 717 O O . TRP A 1 92 ? -3.966 -6.070 24.152 1.00 89.06 92 TRP A O 1
ATOM 727 N N . GLU A 1 93 ? -4.173 -6.922 26.220 1.00 90.81 93 GLU A N 1
ATOM 728 C CA . GLU A 1 93 ? -4.534 -8.272 25.771 1.00 90.81 93 GLU A CA 1
ATOM 729 C C . GLU A 1 93 ? -5.868 -8.260 25.024 1.00 90.81 93 GLU A C 1
ATOM 731 O O . GLU A 1 93 ? -6.008 -8.888 23.971 1.00 90.81 93 GLU A O 1
ATOM 736 N N . VAL A 1 94 ? -6.823 -7.462 25.511 1.00 92.31 94 VAL A N 1
ATOM 737 C CA . VAL A 1 94 ? -8.120 -7.263 24.855 1.00 92.31 94 VAL A CA 1
ATOM 738 C C . VAL A 1 94 ? -7.938 -6.577 23.503 1.00 92.31 94 VAL A C 1
ATOM 740 O O . VAL A 1 94 ? -8.459 -7.059 22.495 1.00 92.31 94 VAL A O 1
ATOM 743 N N . ILE A 1 95 ? -7.167 -5.485 23.441 1.00 92.19 95 ILE A N 1
ATOM 744 C CA . ILE A 1 95 ? -6.901 -4.777 22.180 1.00 92.19 95 ILE A CA 1
ATOM 745 C C . ILE A 1 95 ? -6.179 -5.684 21.181 1.00 92.19 95 ILE A C 1
ATOM 747 O O . ILE A 1 95 ? -6.556 -5.725 20.007 1.00 92.19 95 ILE A O 1
ATOM 751 N N . GLN A 1 96 ? -5.170 -6.433 21.628 1.00 92.69 96 GLN A N 1
ATOM 752 C CA . GLN A 1 96 ? -4.427 -7.366 20.789 1.00 92.69 96 GLN A CA 1
ATOM 753 C C . GLN A 1 96 ? -5.352 -8.452 20.226 1.00 92.69 96 GLN A C 1
ATOM 755 O O . GLN A 1 96 ? -5.307 -8.717 19.021 1.00 92.69 96 GLN A O 1
ATOM 760 N N . LEU A 1 97 ? -6.210 -9.048 21.061 1.00 94.12 97 LEU A N 1
ATOM 761 C CA . LEU A 1 97 ? -7.178 -10.059 20.638 1.00 94.12 97 LEU A CA 1
ATOM 762 C C . LEU A 1 97 ? -8.152 -9.492 19.601 1.00 94.12 97 LEU A C 1
ATOM 764 O O . LEU A 1 97 ? -8.320 -10.068 18.526 1.00 94.12 97 LEU A O 1
ATOM 768 N N . VAL A 1 98 ? -8.748 -8.331 19.887 1.00 95.19 98 VAL A N 1
ATOM 769 C CA . VAL A 1 98 ? -9.703 -7.680 18.981 1.00 95.19 98 VAL A CA 1
ATOM 770 C C . VAL A 1 98 ? -9.046 -7.361 17.641 1.00 95.19 98 VAL A C 1
ATOM 772 O O . VAL A 1 98 ? -9.613 -7.692 16.604 1.00 95.19 98 VAL A O 1
ATOM 775 N N . LEU A 1 99 ? -7.851 -6.763 17.628 1.00 94.56 99 LEU A N 1
ATOM 776 C CA . LEU A 1 99 ? -7.146 -6.424 16.387 1.00 94.56 99 LEU A CA 1
ATOM 777 C C . LEU A 1 99 ? -6.749 -7.661 15.570 1.00 94.56 99 LEU A C 1
ATOM 779 O O . LEU A 1 99 ? -6.768 -7.602 14.341 1.00 94.56 99 LEU A O 1
ATOM 783 N N . THR A 1 100 ? -6.428 -8.771 16.237 1.00 94.94 100 THR A N 1
ATOM 784 C CA . THR A 1 100 ? -6.051 -10.031 15.581 1.00 94.94 100 THR A CA 1
ATOM 785 C C . THR A 1 100 ? -7.257 -10.721 14.940 1.00 94.94 100 THR A C 1
ATOM 787 O O . THR A 1 100 ? -7.149 -11.219 13.820 1.00 94.94 100 THR A O 1
ATOM 790 N N . GLU A 1 101 ? -8.418 -10.702 15.599 1.00 94.88 101 GLU A N 1
ATOM 791 C CA . GLU A 1 101 ? -9.631 -11.376 15.112 1.00 94.88 101 GLU A CA 1
ATOM 792 C C . GLU A 1 101 ? -10.483 -10.526 14.165 1.00 94.88 101 GLU A C 1
ATOM 794 O O . GLU A 1 101 ? -11.257 -11.057 13.362 1.00 94.88 101 GLU A O 1
ATOM 799 N N . LEU A 1 102 ? -10.345 -9.200 14.208 1.00 94.06 102 LEU A N 1
ATOM 800 C CA . LEU A 1 102 ? -11.143 -8.301 13.378 1.00 94.06 102 LEU A CA 1
ATOM 801 C C . LEU A 1 102 ? -11.052 -8.623 11.871 1.00 94.06 102 LEU A C 1
ATOM 803 O O . LEU A 1 102 ? -12.108 -8.708 11.241 1.00 94.06 102 LEU A O 1
ATOM 807 N N . PRO A 1 103 ? -9.868 -8.885 11.274 1.00 94.19 103 PRO A N 1
ATOM 808 C CA . PRO A 1 103 ? -9.765 -9.333 9.885 1.00 94.19 103 PRO A CA 1
ATOM 809 C C . PRO A 1 103 ? -10.596 -10.588 9.584 1.00 94.19 103 PRO A C 1
ATOM 811 O O . PRO A 1 103 ? -11.248 -10.643 8.544 1.00 94.19 103 PRO A O 1
ATOM 814 N N . ASN A 1 104 ? -10.623 -11.573 10.490 1.00 93.62 104 ASN A N 1
ATOM 815 C CA . ASN A 1 104 ? -11.359 -12.832 10.311 1.00 93.62 104 ASN A CA 1
ATOM 816 C C . ASN A 1 104 ? -12.868 -12.590 10.263 1.00 93.62 104 ASN A C 1
ATOM 818 O O . ASN A 1 104 ? -13.557 -13.056 9.355 1.00 93.62 104 ASN A O 1
ATOM 822 N N . ILE A 1 105 ? -13.381 -11.782 11.193 1.00 91.75 105 ILE A N 1
ATOM 823 C CA . ILE A 1 105 ? -14.796 -11.394 11.219 1.00 91.75 105 ILE A CA 1
ATOM 824 C C . ILE A 1 105 ? -15.153 -10.639 9.932 1.00 91.75 105 ILE A C 1
ATOM 826 O O . ILE A 1 105 ? -16.199 -10.873 9.325 1.00 91.75 105 ILE A O 1
ATOM 830 N N . MET A 1 106 ? -14.252 -9.769 9.480 1.00 91.50 106 MET A N 1
ATOM 831 C CA . MET A 1 106 ? -14.426 -8.942 8.294 1.00 91.50 106 MET A CA 1
ATOM 832 C C . MET A 1 106 ? -14.355 -9.686 6.961 1.00 91.50 106 MET A C 1
ATOM 834 O O . MET A 1 106 ? -14.775 -9.123 5.949 1.00 91.50 106 MET A O 1
ATOM 838 N N . GLN A 1 107 ? -13.894 -10.934 6.920 1.00 90.44 107 GLN A N 1
ATOM 839 C CA . GLN A 1 107 ? -14.019 -11.765 5.717 1.00 90.44 107 GLN A CA 1
ATOM 840 C C . GLN A 1 107 ? -15.491 -12.082 5.408 1.00 90.44 107 GLN A C 1
ATOM 842 O O . GLN A 1 107 ? -15.879 -12.200 4.243 1.00 90.44 107 GLN A O 1
ATOM 847 N N . ASN A 1 108 ? -16.343 -12.127 6.437 1.00 90.50 108 ASN A N 1
ATOM 848 C CA . ASN A 1 108 ? -17.777 -12.349 6.292 1.00 90.50 108 ASN A CA 1
ATOM 849 C C . ASN A 1 108 ? -18.493 -11.059 5.868 1.00 90.50 108 ASN A C 1
ATOM 851 O O . ASN A 1 108 ? -19.139 -10.386 6.676 1.00 90.50 108 ASN A O 1
ATOM 855 N N . LYS A 1 109 ? -18.414 -10.734 4.569 1.00 87.62 109 LYS A N 1
ATOM 856 C CA . LYS A 1 109 ? -19.016 -9.517 3.988 1.00 87.62 109 LYS A CA 1
ATOM 857 C C . LYS A 1 109 ? -20.485 -9.342 4.331 1.00 87.62 109 LYS A C 1
ATOM 859 O O . LYS A 1 109 ? -20.889 -8.230 4.641 1.00 87.62 109 LYS A O 1
ATOM 864 N N . ALA A 1 110 ? -21.241 -10.436 4.337 1.00 85.38 110 ALA A N 1
ATOM 865 C CA . ALA A 1 110 ? -22.626 -10.463 4.778 1.00 85.38 110 ALA A CA 1
ATOM 866 C C . ALA A 1 110 ? -22.792 -9.766 6.142 1.00 85.38 110 ALA A C 1
ATOM 868 O O . ALA A 1 110 ? -23.439 -8.732 6.233 1.00 85.38 110 ALA A O 1
ATOM 869 N N . LEU A 1 111 ? -22.113 -10.251 7.182 1.00 85.31 111 LEU A N 1
ATOM 870 C CA . LEU A 1 111 ? -22.296 -9.770 8.556 1.00 85.31 111 LEU A CA 1
ATOM 871 C C . LEU A 1 111 ? -21.949 -8.284 8.733 1.00 85.31 111 LEU A C 1
ATOM 873 O O . LEU A 1 111 ? -22.571 -7.595 9.542 1.00 85.31 111 LEU A O 1
ATOM 877 N N . ILE A 1 112 ? -20.954 -7.797 7.990 1.00 88.19 112 ILE A N 1
ATOM 878 C CA . ILE A 1 112 ? -20.432 -6.433 8.128 1.00 88.19 112 ILE A CA 1
ATOM 879 C C . ILE A 1 112 ? -21.181 -5.432 7.241 1.00 88.19 112 ILE A C 1
ATOM 881 O O . ILE A 1 112 ? -21.354 -4.274 7.635 1.00 88.19 112 ILE A O 1
ATOM 885 N N . GLN A 1 113 ? -21.668 -5.862 6.076 1.00 81.62 113 GLN A N 1
ATOM 886 C CA . GLN A 1 113 ? -22.359 -5.006 5.117 1.00 81.62 113 GLN A CA 1
ATOM 887 C C . GLN A 1 113 ? -23.669 -4.458 5.710 1.00 81.62 113 GLN A C 1
ATOM 889 O O . GLN A 1 113 ? -24.561 -5.200 6.109 1.00 81.62 113 GLN A O 1
ATOM 894 N N . GLY A 1 114 ? -23.787 -3.126 5.769 1.00 79.44 114 GLY A N 1
ATOM 895 C CA . GLY A 1 114 ? -24.924 -2.420 6.382 1.00 79.44 114 GLY A CA 1
ATOM 896 C C . GLY A 1 114 ? -24.639 -1.804 7.758 1.00 79.44 114 GLY A C 1
ATOM 897 O O . GLY A 1 114 ? -25.465 -1.042 8.267 1.00 79.44 114 GLY A O 1
ATOM 898 N N . ASN A 1 115 ? -23.465 -2.070 8.338 1.00 87.19 115 ASN A N 1
ATOM 899 C CA . ASN A 1 115 ? -22.982 -1.394 9.544 1.00 87.19 115 ASN A CA 1
ATOM 900 C C . ASN A 1 115 ? -22.156 -0.142 9.204 1.00 87.19 115 ASN A C 1
ATOM 902 O O . ASN A 1 115 ? -21.836 0.117 8.045 1.00 87.19 115 ASN A O 1
ATOM 906 N N . ASP A 1 116 ? -21.810 0.650 10.222 1.00 87.88 116 ASP A N 1
ATOM 907 C CA . ASP A 1 116 ? -20.959 1.838 10.065 1.00 87.88 116 ASP A CA 1
ATOM 908 C C . ASP A 1 116 ? -19.474 1.441 9.978 1.00 87.88 116 ASP A C 1
ATOM 910 O O . ASP A 1 116 ? -18.695 1.581 10.925 1.00 87.88 116 ASP A O 1
ATOM 914 N N . VAL A 1 117 ? -19.111 0.873 8.826 1.00 92.62 117 VAL A N 1
ATOM 915 C CA . VAL A 1 117 ? -17.754 0.399 8.514 1.00 92.62 117 VAL A CA 1
ATOM 916 C C . VAL A 1 117 ? -16.757 1.564 8.477 1.00 92.62 117 VAL A C 1
ATOM 918 O O . VAL A 1 117 ? -15.609 1.418 8.896 1.00 92.62 117 VAL A O 1
ATOM 921 N N . ASP A 1 118 ? -17.203 2.744 8.046 1.00 93.75 118 ASP A N 1
ATOM 922 C CA . ASP A 1 118 ? -16.376 3.949 7.968 1.00 93.75 118 ASP A CA 1
ATOM 923 C C . ASP A 1 118 ? -15.979 4.470 9.360 1.00 93.75 118 ASP A C 1
ATOM 925 O O . ASP A 1 118 ? -14.825 4.837 9.585 1.00 93.75 118 ASP A O 1
ATOM 929 N N . SER A 1 119 ? -16.880 4.427 10.350 1.00 93.75 119 SER A N 1
ATOM 930 C CA . SER A 1 119 ? -16.528 4.723 11.748 1.00 93.75 119 SER A CA 1
ATOM 931 C C . SER A 1 119 ? -15.445 3.787 12.297 1.00 93.75 119 SER A C 1
ATOM 933 O O . SER A 1 119 ? -14.529 4.243 12.993 1.00 93.75 119 SER A O 1
ATOM 935 N N . LEU A 1 120 ? -15.517 2.491 11.977 1.00 94.69 120 LEU A N 1
ATOM 936 C CA . LEU A 1 120 ? -14.498 1.519 12.379 1.00 94.69 120 LEU A CA 1
ATOM 937 C C . LEU A 1 120 ? -13.148 1.825 11.717 1.00 94.69 120 LEU A C 1
ATOM 939 O O . LEU A 1 120 ? -12.135 1.919 12.410 1.00 94.69 120 LEU A O 1
ATOM 943 N N . ALA A 1 121 ? -13.143 2.079 10.407 1.00 95.50 121 ALA A N 1
ATOM 944 C CA . ALA A 1 121 ? -11.936 2.433 9.666 1.00 95.50 121 ALA A CA 1
ATOM 945 C C . ALA A 1 121 ? -11.267 3.712 10.179 1.00 95.50 121 ALA A C 1
ATOM 947 O O . ALA A 1 121 ? -10.055 3.732 10.393 1.00 95.50 121 ALA A O 1
ATOM 948 N N . ARG A 1 122 ? -12.047 4.764 10.454 1.00 95.69 122 ARG A N 1
ATOM 949 C CA . ARG A 1 122 ? -11.526 6.005 11.049 1.00 95.69 122 ARG A CA 1
ATOM 950 C C . ARG A 1 122 ? -10.930 5.777 12.434 1.00 95.69 122 ARG A C 1
ATOM 952 O O . ARG A 1 122 ? -9.898 6.362 12.752 1.00 95.69 122 ARG A O 1
ATOM 959 N N . THR A 1 123 ? -11.555 4.925 13.247 1.00 95.12 123 THR A N 1
ATOM 960 C CA . THR A 1 123 ? -11.063 4.602 14.594 1.00 95.12 123 THR A CA 1
ATOM 961 C C . THR A 1 123 ? -9.721 3.873 14.524 1.00 95.12 123 THR A C 1
ATOM 963 O O . THR A 1 123 ? -8.773 4.299 15.180 1.00 95.12 123 THR A O 1
ATOM 966 N N . LEU A 1 124 ? -9.601 2.861 13.661 1.00 95.12 124 LEU A N 1
ATOM 967 C CA . LEU A 1 124 ? -8.346 2.132 13.450 1.00 95.12 124 LEU A CA 1
ATOM 968 C C . LEU A 1 124 ? -7.247 3.011 12.851 1.00 95.12 124 LEU A C 1
ATOM 970 O O . LEU A 1 124 ? -6.102 2.944 13.286 1.00 95.12 124 LEU A O 1
ATOM 974 N N . TYR A 1 125 ? -7.575 3.875 11.888 1.00 95.00 125 TYR A N 1
ATOM 975 C CA . TYR A 1 125 ? -6.587 4.796 11.331 1.00 95.00 125 TYR A CA 1
ATOM 976 C C . TYR A 1 125 ? -6.091 5.805 12.375 1.00 95.00 125 TYR A C 1
ATOM 978 O O . TYR A 1 125 ? -4.900 6.103 12.435 1.00 95.00 125 TYR A O 1
ATOM 986 N N . ARG A 1 126 ? -6.979 6.292 13.249 1.00 93.62 126 ARG A N 1
ATOM 987 C CA . ARG A 1 126 ? -6.593 7.157 14.370 1.00 93.62 126 ARG A CA 1
ATOM 988 C C . ARG A 1 126 ? -5.639 6.440 15.328 1.00 93.62 126 ARG A C 1
ATOM 990 O O . ARG A 1 126 ? -4.641 7.033 15.714 1.00 93.62 126 ARG A O 1
ATOM 997 N N . MET A 1 127 ? -5.911 5.177 15.661 1.00 92.19 127 MET A N 1
ATOM 998 C CA . MET A 1 127 ? -4.997 4.342 16.456 1.00 92.19 127 MET A CA 1
ATOM 999 C C . MET A 1 127 ? -3.641 4.162 15.760 1.00 92.19 127 MET A C 1
ATOM 1001 O O . MET A 1 127 ? -2.599 4.265 16.394 1.00 92.19 127 MET A O 1
ATOM 1005 N N . TYR A 1 128 ? -3.639 3.957 14.442 1.00 91.88 128 TYR A N 1
ATOM 1006 C CA . TYR A 1 128 ? -2.411 3.819 13.657 1.00 91.88 128 TYR A CA 1
ATOM 1007 C C . TYR A 1 128 ? -1.552 5.100 13.655 1.00 91.88 128 TYR A C 1
ATOM 1009 O O . TYR A 1 128 ? -0.318 5.031 13.668 1.00 91.88 128 TYR A O 1
ATOM 1017 N N . GLY A 1 129 ? -2.199 6.270 13.614 1.00 88.44 129 GLY A N 1
ATOM 1018 C CA . GLY A 1 129 ? -1.546 7.579 13.544 1.00 88.44 129 GLY A CA 1
ATOM 1019 C C . GLY A 1 129 ? -1.092 8.159 14.888 1.00 88.44 129 GLY A C 1
ATOM 1020 O O . GLY A 1 129 ? -0.143 8.938 14.898 1.00 88.44 129 GLY A O 1
ATOM 1021 N N . ASP A 1 130 ? -1.731 7.784 15.999 1.00 86.69 130 ASP A N 1
ATOM 1022 C CA . ASP A 1 130 ? -1.471 8.338 17.334 1.00 86.69 130 ASP A CA 1
ATOM 1023 C C . ASP A 1 130 ? -0.702 7.337 18.224 1.00 86.69 130 ASP A C 1
ATOM 1025 O O . ASP A 1 130 ? -1.320 6.512 18.904 1.00 86.69 130 ASP A O 1
ATOM 1029 N N . PRO A 1 131 ? 0.647 7.386 18.258 1.00 75.25 131 PRO A N 1
ATOM 1030 C CA . PRO A 1 131 ? 1.441 6.478 19.084 1.00 75.25 131 PRO A CA 1
ATOM 1031 C C . PRO A 1 131 ? 1.203 6.675 20.589 1.00 75.25 131 PRO A C 1
ATOM 1033 O O . PRO A 1 131 ? 1.462 5.745 21.348 1.00 75.25 131 PRO A O 1
ATOM 1036 N N . MET A 1 132 ? 0.651 7.817 21.028 1.00 74.56 132 MET A N 1
ATOM 1037 C CA . MET A 1 132 ? 0.316 8.043 22.440 1.00 74.56 132 MET A CA 1
ATOM 1038 C C . MET A 1 132 ? -0.840 7.158 22.919 1.00 74.56 132 MET A C 1
ATOM 1040 O O . MET A 1 132 ? -1.068 7.038 24.120 1.00 74.56 132 MET A O 1
ATOM 1044 N N . GLN A 1 133 ? -1.598 6.534 22.010 1.00 75.62 133 GLN A N 1
ATOM 1045 C CA . GLN A 1 133 ? -2.593 5.532 22.399 1.00 75.62 133 GLN A CA 1
ATOM 1046 C C . GLN A 1 133 ? -1.932 4.300 23.009 1.00 75.62 133 GLN A C 1
ATOM 1048 O O . GLN A 1 133 ? -2.482 3.744 23.950 1.00 75.62 133 GLN A O 1
ATOM 1053 N N . LEU A 1 134 ? -0.743 3.917 22.534 1.00 78.38 134 LEU A N 1
ATOM 1054 C CA . LEU A 1 134 ? -0.007 2.776 23.076 1.00 78.38 134 LEU A CA 1
ATOM 1055 C C . LEU A 1 134 ? 0.436 3.027 24.521 1.00 78.38 134 LEU A C 1
ATOM 1057 O O . LEU A 1 134 ? 0.327 2.137 25.352 1.00 78.38 134 LEU A O 1
ATOM 1061 N N . GLU A 1 135 ? 0.869 4.250 24.835 1.00 75.75 135 GLU A N 1
ATOM 1062 C CA . GLU A 1 135 ? 1.297 4.640 26.189 1.00 75.75 135 GLU A CA 1
ATOM 1063 C C . GLU A 1 135 ? 0.151 4.616 27.211 1.00 75.75 135 GLU A C 1
ATOM 1065 O O . GLU A 1 135 ? 0.385 4.507 28.412 1.00 75.75 135 GLU A O 1
ATOM 1070 N N . LYS A 1 136 ? -1.100 4.716 26.746 1.00 77.62 136 LYS A N 1
ATOM 1071 C CA . LYS A 1 136 ? -2.295 4.627 27.598 1.00 77.62 136 LYS A CA 1
ATOM 1072 C C . LYS A 1 136 ? -2.692 3.184 27.906 1.00 77.62 136 LYS A C 1
ATOM 1074 O O . LYS A 1 136 ? -3.542 2.987 28.778 1.00 77.62 136 LYS A O 1
ATOM 1079 N N . LEU A 1 137 ? -2.128 2.208 27.190 1.00 79.38 137 LEU A N 1
ATOM 1080 C CA . LEU A 1 137 ? -2.447 0.800 27.379 1.00 79.38 137 LEU A CA 1
ATOM 1081 C C . LEU A 1 137 ? -1.703 0.249 28.596 1.00 79.38 137 LEU A C 1
ATOM 1083 O O . LEU A 1 137 ? -0.505 0.452 28.786 1.00 79.38 137 LEU A O 1
ATOM 1087 N N . GLN A 1 138 ? -2.441 -0.473 29.424 1.00 76.31 138 GLN A N 1
ATOM 1088 C CA . GLN A 1 138 ? -1.924 -1.255 30.527 1.00 76.31 138 GLN A CA 1
ATOM 1089 C C . GLN A 1 138 ? -1.417 -2.573 29.951 1.00 76.31 138 GLN A C 1
ATOM 1091 O O . GLN A 1 138 ? -2.191 -3.478 29.650 1.00 76.31 138 GLN A O 1
ATOM 1096 N N . ALA A 1 139 ? -0.104 -2.650 29.752 1.00 78.06 139 ALA A N 1
ATOM 1097 C CA . ALA A 1 139 ? 0.565 -3.872 29.337 1.00 78.06 139 ALA A CA 1
ATOM 1098 C C . ALA A 1 139 ? 1.210 -4.556 30.555 1.00 78.06 139 ALA A C 1
ATOM 1100 O O . ALA A 1 139 ? 1.767 -3.864 31.419 1.00 78.06 139 ALA A O 1
ATOM 1101 N N . PRO A 1 140 ? 1.162 -5.895 30.650 1.00 72.88 140 PRO A N 1
ATOM 1102 C CA . PRO A 1 140 ? 1.783 -6.606 31.756 1.00 72.88 140 PRO A CA 1
ATOM 1103 C C . PRO A 1 140 ? 3.304 -6.361 31.782 1.00 72.88 140 PRO A C 1
ATOM 1105 O O . PRO A 1 140 ? 3.952 -6.142 30.756 1.00 72.88 140 PRO A O 1
ATOM 1108 N N . ALA A 1 141 ? 3.898 -6.362 32.981 1.00 67.19 141 ALA A N 1
ATOM 1109 C CA . ALA A 1 141 ? 5.297 -5.958 33.197 1.00 67.19 141 ALA A CA 1
ATOM 1110 C C . ALA A 1 141 ? 6.322 -6.801 32.408 1.00 67.19 141 ALA A C 1
ATOM 1112 O O . ALA A 1 141 ? 7.443 -6.360 32.171 1.00 67.19 141 ALA A O 1
ATOM 1113 N N . ASN A 1 142 ? 5.930 -8.004 31.988 1.00 68.75 142 ASN A N 1
ATOM 1114 C CA . ASN A 1 142 ? 6.734 -8.935 31.201 1.00 68.75 142 ASN A CA 1
ATOM 1115 C C . ASN A 1 142 ? 6.662 -8.698 29.678 1.00 68.75 142 ASN A C 1
ATOM 1117 O O . ASN A 1 142 ? 7.490 -9.253 28.957 1.00 68.75 142 ASN A O 1
ATOM 1121 N N . MET A 1 143 ? 5.715 -7.898 29.173 1.00 69.75 143 MET A N 1
ATOM 1122 C CA . MET A 1 143 ? 5.492 -7.719 27.736 1.00 69.75 143 MET A CA 1
ATOM 1123 C C . MET A 1 143 ? 5.071 -6.283 27.416 1.00 69.75 143 MET A C 1
ATOM 1125 O O . MET A 1 143 ? 3.891 -5.967 27.329 1.00 69.75 143 MET A O 1
ATOM 1129 N N . GLN A 1 144 ? 6.055 -5.404 27.216 1.00 73.88 144 GLN A N 1
ATOM 1130 C CA . GLN A 1 144 ? 5.814 -4.037 26.751 1.00 73.88 144 GLN A CA 1
ATOM 1131 C C . GLN A 1 144 ? 5.808 -4.003 25.212 1.00 73.88 144 GLN A C 1
ATOM 1133 O O . GLN A 1 144 ? 6.852 -4.251 24.594 1.00 73.88 144 GLN A O 1
ATOM 1138 N N . PRO A 1 145 ? 4.660 -3.729 24.569 1.00 77.50 145 PRO A N 1
ATOM 1139 C CA . PRO A 1 145 ? 4.562 -3.709 23.116 1.00 77.50 145 PRO A CA 1
ATOM 1140 C C . PRO A 1 145 ? 5.352 -2.537 22.528 1.00 77.50 145 PRO A C 1
ATOM 1142 O O . PRO A 1 145 ? 5.284 -1.406 23.006 1.00 77.50 145 PRO A O 1
ATOM 1145 N N . LYS A 1 146 ? 6.090 -2.784 21.441 1.00 84.94 146 LYS A N 1
ATOM 1146 C CA . LYS A 1 146 ? 6.743 -1.706 20.686 1.00 84.94 146 LYS A CA 1
ATOM 1147 C C . LYS A 1 146 ? 5.732 -1.030 19.763 1.00 84.94 146 LYS A C 1
ATOM 1149 O O . LYS A 1 146 ? 4.851 -1.684 19.207 1.00 84.94 146 LYS A O 1
ATOM 1154 N N . VAL A 1 147 ? 5.931 0.262 19.489 1.00 86.38 147 VAL A N 1
ATOM 1155 C CA . VAL A 1 147 ? 5.106 1.033 18.533 1.00 86.38 147 VAL A CA 1
ATOM 1156 C C . VAL A 1 147 ? 5.044 0.364 17.153 1.00 86.38 147 VAL A C 1
ATOM 1158 O O . VAL A 1 147 ? 4.001 0.391 16.502 1.00 86.38 147 VAL A O 1
ATOM 1161 N N . SER A 1 148 ? 6.136 -0.266 16.706 1.00 86.50 148 SER A N 1
ATOM 1162 C CA . SER A 1 148 ? 6.166 -1.022 15.448 1.00 86.50 148 SER A CA 1
ATOM 1163 C C . SER A 1 148 ? 5.214 -2.217 15.466 1.00 86.50 148 SER A C 1
ATOM 1165 O O . SER A 1 148 ? 4.459 -2.404 14.518 1.00 86.50 148 SER A O 1
ATOM 1167 N N . ASP A 1 149 ? 5.219 -2.987 16.556 1.00 88.00 149 ASP A N 1
ATOM 1168 C CA . ASP A 1 149 ? 4.419 -4.206 16.694 1.00 88.00 149 ASP A CA 1
ATOM 1169 C C . ASP A 1 149 ? 2.927 -3.847 16.786 1.00 88.00 149 ASP A C 1
ATOM 1171 O O . ASP A 1 149 ? 2.088 -4.462 16.132 1.00 88.00 149 ASP A O 1
ATOM 1175 N N . TYR A 1 150 ? 2.607 -2.766 17.503 1.00 89.19 150 TYR A N 1
ATOM 1176 C CA . TYR A 1 150 ? 1.256 -2.210 17.568 1.00 89.19 150 TYR A CA 1
ATOM 1177 C C . TYR A 1 150 ? 0.715 -1.804 16.189 1.00 89.19 150 TYR A C 1
ATOM 1179 O O . TYR A 1 150 ? -0.387 -2.193 15.803 1.00 89.19 150 TYR A O 1
ATOM 1187 N N . LYS A 1 151 ? 1.505 -1.065 15.399 1.00 90.44 151 LYS A N 1
ATOM 1188 C CA . LYS A 1 151 ? 1.108 -0.668 14.039 1.00 90.44 151 LYS A CA 1
ATOM 1189 C C . LYS A 1 151 ? 0.942 -1.873 13.110 1.00 90.44 151 LYS A C 1
ATOM 1191 O O . LYS A 1 151 ? 0.029 -1.877 12.284 1.00 90.44 151 LYS A O 1
ATOM 1196 N N . GLU A 1 152 ? 1.784 -2.896 13.251 1.00 90.88 152 GLU A N 1
ATOM 1197 C CA . GLU A 1 152 ? 1.699 -4.140 12.476 1.00 90.88 152 GLU A CA 1
ATOM 1198 C C . GLU A 1 152 ? 0.426 -4.949 12.757 1.00 90.88 152 GLU A C 1
ATOM 1200 O O . GLU A 1 152 ? -0.088 -5.588 11.836 1.00 90.88 152 GLU A O 1
ATOM 1205 N N . LEU A 1 153 ? -0.112 -4.894 13.980 1.00 92.38 153 LEU A N 1
ATOM 1206 C CA . LEU A 1 153 ? -1.387 -5.532 14.335 1.00 92.38 153 LEU A CA 1
ATOM 1207 C C . LEU A 1 153 ? -2.594 -4.842 13.684 1.00 92.38 153 LEU A C 1
ATOM 1209 O O . LEU A 1 153 ? -3.576 -5.496 13.345 1.00 92.38 153 LEU A O 1
ATOM 1213 N N . ILE A 1 154 ? -2.522 -3.527 13.464 1.00 94.25 154 ILE A N 1
ATOM 1214 C CA . ILE A 1 154 ? -3.630 -2.741 12.897 1.00 94.25 154 ILE A CA 1
ATOM 1215 C C . ILE A 1 154 ? -3.721 -2.898 11.367 1.00 94.25 154 ILE A C 1
ATOM 1217 O O . ILE A 1 154 ? -4.814 -2.861 10.794 1.00 94.25 154 ILE A O 1
ATOM 1221 N N . LEU A 1 155 ? -2.586 -3.084 10.681 1.00 94.56 155 LEU A N 1
ATOM 1222 C CA . LEU A 1 155 ? -2.520 -3.124 9.212 1.00 94.56 155 LEU A CA 1
ATOM 1223 C C . LEU A 1 155 ? -3.436 -4.182 8.558 1.00 94.56 155 LEU A C 1
ATOM 1225 O O . LEU A 1 155 ? -4.119 -3.831 7.590 1.00 94.56 155 LEU A O 1
ATOM 1229 N N . PRO A 1 156 ? -3.524 -5.439 9.039 1.00 95.06 156 PRO A N 1
ATOM 1230 C CA . PRO A 1 156 ? -4.448 -6.432 8.483 1.00 95.06 156 PRO A CA 1
ATOM 1231 C C . PRO A 1 156 ? -5.924 -6.025 8.580 1.00 95.06 156 PRO A C 1
ATOM 1233 O O . PRO A 1 156 ? -6.698 -6.266 7.648 1.00 95.06 156 PRO A O 1
ATOM 1236 N N . ALA A 1 157 ? -6.319 -5.365 9.673 1.00 95.31 157 ALA A N 1
ATOM 1237 C CA . ALA A 1 157 ? -7.685 -4.878 9.848 1.00 95.31 157 ALA A CA 1
ATOM 1238 C C . ALA A 1 157 ? -7.997 -3.738 8.867 1.00 95.31 157 ALA A C 1
ATOM 1240 O O . ALA A 1 157 ? -9.028 -3.764 8.193 1.00 95.31 157 ALA A O 1
ATOM 1241 N N . LEU A 1 158 ? -7.072 -2.783 8.702 1.00 95.69 158 LEU A N 1
ATOM 1242 C CA . LEU A 1 158 ? -7.194 -1.725 7.690 1.00 95.69 158 LEU A CA 1
ATOM 1243 C C . LEU A 1 158 ? -7.225 -2.290 6.262 1.00 95.69 158 LEU A C 1
ATOM 1245 O O . LEU A 1 158 ? -8.006 -1.819 5.438 1.00 95.69 158 LEU A O 1
ATOM 1249 N N . SER A 1 159 ? -6.432 -3.325 5.980 1.00 94.88 159 SER A N 1
ATOM 1250 C CA . SER A 1 159 ? -6.420 -4.010 4.679 1.00 94.88 159 SER A CA 1
ATOM 1251 C C . SER A 1 159 ? -7.770 -4.667 4.381 1.00 94.88 159 SER A C 1
ATOM 1253 O O . SER A 1 159 ? -8.315 -4.513 3.290 1.00 94.88 159 SER A O 1
ATOM 1255 N N . SER A 1 160 ? -8.360 -5.326 5.382 1.00 94.75 160 SER A N 1
ATOM 1256 C CA . SER A 1 160 ? -9.689 -5.939 5.275 1.00 94.75 160 SER A CA 1
ATOM 1257 C C . SER A 1 160 ? -10.785 -4.889 5.073 1.00 94.75 160 SER A C 1
ATOM 1259 O O . SER A 1 160 ? -11.690 -5.087 4.265 1.00 94.75 160 SER A O 1
ATOM 1261 N N . LEU A 1 161 ? -10.685 -3.736 5.744 1.00 94.06 161 LEU A N 1
ATOM 1262 C CA . LEU A 1 161 ? -11.582 -2.588 5.554 1.00 94.06 161 LEU A CA 1
ATOM 1263 C C . LEU A 1 161 ? -11.479 -1.963 4.174 1.00 94.06 161 LEU A C 1
ATOM 1265 O O . LEU A 1 161 ? -12.497 -1.548 3.625 1.00 94.06 161 LEU A O 1
ATOM 1269 N N . ALA A 1 162 ? -10.284 -1.934 3.593 1.00 93.44 162 ALA A N 1
ATOM 1270 C CA . ALA A 1 162 ? -10.070 -1.403 2.255 1.00 93.44 162 ALA A CA 1
ATOM 1271 C C . ALA A 1 162 ? -10.950 -2.119 1.205 1.00 93.44 162 ALA A C 1
ATOM 1273 O O . ALA A 1 162 ? -11.421 -1.499 0.254 1.00 93.44 162 ALA A O 1
ATOM 1274 N N . MET A 1 163 ? -11.280 -3.396 1.437 1.00 93.06 163 MET A N 1
ATOM 1275 C CA . MET A 1 163 ? -12.180 -4.199 0.594 1.00 93.06 163 MET A CA 1
ATOM 1276 C C . MET A 1 163 ? -13.655 -3.769 0.646 1.00 93.06 163 MET A C 1
ATOM 1278 O O . MET A 1 163 ? -14.468 -4.259 -0.142 1.00 93.06 163 MET A O 1
ATOM 1282 N N . TYR A 1 164 ? -14.009 -2.868 1.565 1.00 93.88 164 TYR A N 1
ATOM 1283 C CA . TYR A 1 164 ? -15.329 -2.253 1.705 1.00 93.88 164 TYR A CA 1
ATOM 1284 C C . TYR A 1 164 ? -15.358 -0.820 1.160 1.00 93.88 164 TYR A C 1
ATOM 1286 O O . TYR A 1 164 ? -16.235 -0.056 1.554 1.00 93.88 164 TYR A O 1
ATOM 1294 N N . HIS A 1 165 ? -14.438 -0.453 0.257 1.00 93.12 165 HIS A N 1
ATOM 1295 C CA . HIS A 1 165 ? -14.266 0.906 -0.284 1.00 93.12 165 HIS A CA 1
ATOM 1296 C C . HIS A 1 165 ? -15.572 1.632 -0.647 1.00 93.12 165 HIS A C 1
ATOM 1298 O O . HIS A 1 165 ? -15.713 2.807 -0.329 1.00 93.12 165 HIS A O 1
ATOM 1304 N N . GLN A 1 166 ? -16.571 0.929 -1.190 1.00 93.06 166 GLN A N 1
ATOM 1305 C CA . GLN A 1 166 ? -17.894 1.477 -1.535 1.00 93.06 166 GLN A CA 1
ATOM 1306 C C . GLN A 1 166 ? -18.676 2.070 -0.347 1.00 93.06 166 GLN A C 1
ATOM 1308 O O . GLN A 1 166 ? -19.573 2.885 -0.545 1.00 93.06 166 GLN A O 1
ATOM 1313 N N . HIS A 1 167 ? -18.364 1.646 0.878 1.00 92.69 167 HIS A N 1
ATOM 1314 C CA . HIS A 1 167 ? -18.992 2.098 2.122 1.00 92.69 167 HIS A CA 1
ATOM 1315 C C . HIS A 1 167 ? -18.087 3.040 2.930 1.00 92.69 167 HIS A C 1
ATOM 1317 O O . HIS A 1 167 ? -18.448 3.412 4.044 1.00 92.69 167 HIS A O 1
ATOM 1323 N N . LEU A 1 168 ? -16.911 3.389 2.399 1.00 94.00 168 LEU A N 1
ATOM 1324 C CA . LEU A 1 168 ? -15.943 4.276 3.036 1.00 94.00 168 LEU A CA 1
ATOM 1325 C C . LEU A 1 168 ? -15.979 5.656 2.391 1.00 94.00 168 LEU A C 1
ATOM 1327 O O . LEU A 1 168 ? -16.103 5.775 1.171 1.00 94.00 168 LEU A O 1
ATOM 1331 N N . ASP A 1 169 ? -15.795 6.692 3.204 1.00 95.38 169 ASP A N 1
ATOM 1332 C CA . ASP A 1 169 ? -15.615 8.044 2.689 1.00 95.38 169 ASP A CA 1
ATOM 1333 C C . ASP A 1 169 ? -14.268 8.187 1.954 1.00 95.38 169 ASP A C 1
ATOM 1335 O O . ASP A 1 169 ? -13.289 7.495 2.251 1.00 95.38 169 ASP A O 1
ATOM 1339 N N . LEU A 1 170 ? -14.190 9.129 1.012 1.00 94.75 170 LEU A N 1
ATOM 1340 C CA . LEU A 1 170 ? -12.995 9.377 0.202 1.00 94.75 170 LEU A CA 1
ATOM 1341 C C . LEU A 1 170 ? -11.773 9.710 1.064 1.00 94.75 170 LEU A C 1
ATOM 1343 O O . LEU A 1 170 ? -10.658 9.289 0.749 1.00 94.75 170 LEU A O 1
ATOM 1347 N N . ASN A 1 171 ? -11.960 10.451 2.159 1.00 95.44 171 ASN A N 1
ATOM 1348 C CA . ASN A 1 171 ? -10.866 10.748 3.079 1.00 95.44 171 ASN A CA 1
ATOM 1349 C C . ASN A 1 171 ? -10.383 9.482 3.804 1.00 95.44 171 ASN A C 1
ATOM 1351 O O . ASN A 1 171 ? -9.181 9.250 3.915 1.00 95.44 171 ASN A O 1
ATOM 1355 N N . THR A 1 172 ? -11.310 8.624 4.235 1.00 95.56 172 THR A N 1
ATOM 1356 C CA . THR A 1 172 ? -10.990 7.342 4.872 1.00 95.56 172 THR A CA 1
ATOM 1357 C C . THR A 1 172 ? -10.240 6.415 3.913 1.00 95.56 172 THR A C 1
ATOM 1359 O O . THR A 1 172 ? -9.241 5.816 4.303 1.00 95.56 172 THR A O 1
ATOM 1362 N N . GLN A 1 173 ? -10.647 6.346 2.642 1.00 95.81 173 GLN A N 1
ATOM 1363 C CA . GLN A 1 173 ? -9.936 5.569 1.619 1.00 95.81 173 GLN A CA 1
ATOM 1364 C C . GLN A 1 173 ? -8.486 6.044 1.443 1.00 95.81 173 GLN A C 1
ATOM 1366 O O . GLN A 1 173 ? -7.563 5.227 1.435 1.00 95.81 173 GLN A O 1
ATOM 1371 N N . LYS A 1 174 ? -8.265 7.363 1.351 1.00 95.00 174 LYS A N 1
ATOM 1372 C CA . LYS A 1 174 ? -6.918 7.954 1.248 1.00 95.00 174 LYS A CA 1
ATOM 1373 C C . LYS A 1 174 ? -6.061 7.640 2.473 1.00 95.00 174 LYS A C 1
ATOM 1375 O O . LYS A 1 174 ? -4.914 7.235 2.313 1.00 95.00 174 LYS A O 1
ATOM 1380 N N . ASN A 1 175 ? -6.638 7.759 3.667 1.00 95.44 175 ASN A N 1
ATOM 1381 C CA . ASN A 1 175 ? -5.980 7.425 4.928 1.00 95.44 175 ASN A CA 1
ATOM 1382 C C . ASN A 1 175 ? -5.536 5.955 4.972 1.00 95.44 175 ASN A C 1
ATOM 1384 O O . ASN A 1 175 ? -4.405 5.661 5.347 1.00 95.44 175 ASN A O 1
ATOM 1388 N N . ILE A 1 176 ? -6.389 5.023 4.534 1.00 96.00 176 ILE A N 1
ATOM 1389 C CA . ILE A 1 176 ? -6.022 3.602 4.457 1.00 96.00 176 ILE A CA 1
ATOM 1390 C C . ILE A 1 176 ? -4.856 3.390 3.483 1.00 96.00 176 ILE A C 1
ATOM 1392 O O . ILE A 1 176 ? -3.908 2.688 3.830 1.00 96.00 176 ILE A O 1
ATOM 1396 N N . ILE A 1 177 ? -4.878 4.018 2.299 1.00 95.81 177 ILE A N 1
ATOM 1397 C CA . ILE A 1 177 ? -3.750 3.943 1.351 1.00 95.81 177 ILE A CA 1
ATOM 1398 C C . ILE A 1 177 ? -2.460 4.465 1.999 1.00 95.81 177 ILE A C 1
ATOM 1400 O O . ILE A 1 177 ? -1.408 3.845 1.848 1.00 95.81 177 ILE A O 1
ATOM 1404 N N . ASP A 1 178 ? -2.530 5.572 2.739 1.00 94.69 178 ASP A N 1
ATOM 1405 C CA . ASP A 1 178 ? -1.367 6.146 3.421 1.00 94.69 178 ASP A CA 1
ATOM 1406 C C . ASP A 1 178 ? -0.846 5.240 4.550 1.00 94.69 178 ASP A C 1
ATOM 1408 O O . ASP A 1 178 ? 0.365 5.069 4.691 1.00 94.69 178 ASP A O 1
ATOM 1412 N N . ALA A 1 179 ? -1.726 4.575 5.304 1.00 94.69 179 ALA A N 1
ATOM 1413 C CA . ALA A 1 179 ? -1.317 3.561 6.279 1.00 94.69 179 ALA A CA 1
ATOM 1414 C C . ALA A 1 179 ? -0.628 2.358 5.610 1.00 94.69 179 ALA A C 1
ATOM 1416 O O . ALA A 1 179 ? 0.422 1.914 6.072 1.00 94.69 179 ALA A O 1
ATOM 1417 N N . LEU A 1 180 ? -1.171 1.862 4.492 1.00 95.00 180 LEU A N 1
ATOM 1418 C CA . LEU A 1 180 ? -0.570 0.764 3.725 1.00 95.00 180 LEU A CA 1
ATOM 1419 C C . LEU A 1 180 ? 0.793 1.149 3.140 1.00 95.00 180 LEU A C 1
ATOM 1421 O O . LEU A 1 180 ? 1.715 0.335 3.158 1.00 95.00 180 LEU A O 1
ATOM 1425 N N . LYS A 1 181 ? 0.943 2.395 2.676 1.00 93.50 181 LYS A N 1
ATOM 1426 C CA . LYS A 1 181 ? 2.224 2.949 2.219 1.00 93.50 181 LYS A CA 1
ATOM 1427 C C . LYS A 1 181 ? 3.270 2.917 3.334 1.00 93.50 181 LYS A C 1
ATOM 1429 O O . LYS A 1 181 ? 4.372 2.423 3.119 1.00 93.50 181 LYS A O 1
ATOM 1434 N N . HIS A 1 182 ? 2.929 3.387 4.534 1.00 91.12 182 HIS A N 1
ATOM 1435 C CA . HIS A 1 182 ? 3.828 3.301 5.690 1.00 91.12 182 HIS A CA 1
ATOM 1436 C C . HIS A 1 182 ? 4.118 1.845 6.101 1.00 91.12 182 HIS A C 1
ATOM 1438 O O . HIS A 1 182 ? 5.220 1.530 6.550 1.00 91.12 182 HIS A O 1
ATOM 1444 N N . GLY A 1 183 ? 3.161 0.938 5.880 1.00 90.88 183 GLY A N 1
ATOM 1445 C CA . GLY A 1 183 ? 3.311 -0.503 6.083 1.00 90.88 183 GLY A CA 1
ATOM 1446 C C . GLY A 1 183 ? 4.344 -1.186 5.176 1.00 90.88 183 GLY A C 1
ATOM 1447 O O . GLY A 1 183 ? 4.769 -2.298 5.489 1.00 90.88 183 GLY A O 1
ATOM 1448 N N . LEU A 1 184 ? 4.824 -0.534 4.110 1.00 91.06 184 LEU A N 1
ATOM 1449 C CA . LEU A 1 184 ? 5.872 -1.080 3.232 1.00 91.06 184 LEU A CA 1
ATOM 1450 C C . LEU A 1 184 ? 7.240 -1.226 3.920 1.00 91.06 184 LEU A C 1
ATOM 1452 O O . LEU A 1 184 ? 8.079 -1.988 3.449 1.00 91.06 184 LEU A O 1
ATOM 1456 N N . ILE A 1 185 ? 7.461 -0.530 5.040 1.00 86.94 185 ILE A N 1
ATOM 1457 C CA . ILE A 1 185 ? 8.697 -0.604 5.843 1.00 86.94 185 ILE A CA 1
ATOM 1458 C C . ILE A 1 185 ? 8.539 -1.602 7.018 1.00 86.94 185 ILE A C 1
ATOM 1460 O O . ILE A 1 185 ? 9.476 -1.842 7.774 1.00 86.94 185 ILE A O 1
ATOM 1464 N N . SER A 1 186 ? 7.355 -2.206 7.184 1.00 85.56 186 SER A N 1
ATOM 1465 C CA . SER A 1 186 ? 7.082 -3.188 8.246 1.00 85.56 186 SER A CA 1
ATOM 1466 C C . SER A 1 186 ? 7.765 -4.541 8.002 1.00 85.56 186 SER A C 1
ATOM 1468 O O . SER A 1 186 ? 8.329 -4.787 6.935 1.00 85.56 186 SER A O 1
ATOM 1470 N N . ARG A 1 187 ? 7.669 -5.468 8.967 1.00 85.88 187 ARG A N 1
ATOM 1471 C CA . ARG A 1 187 ? 8.169 -6.849 8.828 1.00 85.88 187 ARG A CA 1
ATOM 1472 C C . ARG A 1 187 ? 7.434 -7.671 7.767 1.00 85.88 187 ARG A C 1
ATOM 1474 O O . ARG A 1 187 ? 8.004 -8.625 7.240 1.00 85.88 187 ARG A O 1
ATOM 1481 N N . ARG A 1 188 ? 6.178 -7.333 7.446 1.00 86.88 188 ARG A N 1
ATOM 1482 C CA . ARG A 1 188 ? 5.342 -8.050 6.461 1.00 86.88 188 ARG A CA 1
ATOM 1483 C C . ARG A 1 188 ? 4.875 -7.127 5.333 1.00 86.88 188 ARG A C 1
ATOM 1485 O O . ARG A 1 188 ? 3.676 -6.933 5.128 1.00 86.88 188 ARG A O 1
ATOM 1492 N N . PRO A 1 189 ? 5.802 -6.570 4.542 1.00 91.00 189 PRO A N 1
ATOM 1493 C CA . PRO A 1 189 ? 5.435 -5.597 3.522 1.00 91.00 189 PRO A CA 1
ATOM 1494 C C . PRO A 1 189 ? 4.695 -6.241 2.339 1.00 91.00 189 PRO A C 1
ATOM 1496 O O . PRO A 1 189 ? 3.932 -5.572 1.649 1.00 91.00 189 PRO A O 1
ATOM 1499 N N . HIS A 1 190 ? 4.860 -7.551 2.127 1.00 93.12 190 HIS A N 1
ATOM 1500 C CA . HIS A 1 190 ? 4.190 -8.302 1.064 1.00 93.12 190 HIS A CA 1
ATOM 1501 C C . HIS A 1 190 ? 2.657 -8.264 1.165 1.00 93.12 190 HIS A C 1
ATOM 1503 O O . HIS A 1 190 ? 1.987 -8.204 0.136 1.00 93.12 190 HIS A O 1
ATOM 1509 N N . ASP A 1 191 ? 2.093 -8.237 2.375 1.00 93.25 191 ASP A N 1
ATOM 1510 C CA . ASP A 1 191 ? 0.641 -8.147 2.569 1.00 93.25 191 ASP A CA 1
ATOM 1511 C C . ASP A 1 191 ? 0.110 -6.757 2.202 1.00 93.25 191 ASP A C 1
ATOM 1513 O O . ASP A 1 191 ? -0.940 -6.627 1.565 1.00 93.25 191 ASP A O 1
ATOM 1517 N N . CYS A 1 192 ? 0.883 -5.712 2.514 1.00 95.00 192 CYS A N 1
ATOM 1518 C CA . CYS A 1 192 ? 0.574 -4.347 2.096 1.00 95.00 192 CYS A CA 1
ATOM 1519 C C . CYS A 1 192 ? 0.639 -4.218 0.567 1.00 95.00 192 CYS A C 1
ATOM 1521 O O . CYS A 1 192 ? -0.261 -3.635 -0.030 1.00 95.00 192 CYS A O 1
ATOM 1523 N N . ILE A 1 193 ? 1.646 -4.815 -0.082 1.00 95.81 193 ILE A N 1
ATOM 1524 C CA . ILE A 1 193 ? 1.795 -4.805 -1.548 1.00 95.81 193 ILE A CA 1
ATOM 1525 C C . ILE A 1 193 ? 0.620 -5.513 -2.232 1.00 95.81 193 ILE A C 1
ATOM 1527 O O . ILE A 1 193 ? 0.035 -4.969 -3.171 1.00 95.81 193 ILE A O 1
ATOM 1531 N N . ARG A 1 194 ? 0.222 -6.696 -1.751 1.00 95.88 194 ARG A N 1
ATOM 1532 C CA . ARG A 1 194 ? -0.952 -7.414 -2.280 1.00 95.88 194 ARG A CA 1
ATOM 1533 C C . ARG A 1 194 ? -2.226 -6.594 -2.123 1.00 95.88 194 ARG A C 1
ATOM 1535 O O . ARG A 1 194 ? -2.989 -6.457 -3.074 1.00 95.88 194 ARG A O 1
ATOM 1542 N N . THR A 1 195 ? -2.418 -5.979 -0.959 1.00 96.06 195 THR A N 1
ATOM 1543 C CA . THR A 1 195 ? -3.576 -5.112 -0.711 1.00 96.06 195 THR A CA 1
ATOM 1544 C C . THR A 1 195 ? -3.568 -3.903 -1.647 1.00 96.06 195 THR A C 1
ATOM 1546 O O . THR A 1 195 ? -4.574 -3.623 -2.290 1.00 96.06 195 THR A O 1
ATOM 1549 N N . LEU A 1 196 ? -2.427 -3.226 -1.816 1.00 96.62 196 LEU A N 1
ATOM 1550 C CA . LEU A 1 196 ? -2.275 -2.124 -2.773 1.00 96.62 196 LEU A CA 1
ATOM 1551 C C . LEU A 1 196 ? -2.541 -2.565 -4.219 1.00 96.62 196 LEU A C 1
ATOM 1553 O O . LEU A 1 196 ? -3.116 -1.796 -4.985 1.00 96.62 196 LEU A O 1
ATOM 1557 N N . THR A 1 197 ? -2.176 -3.797 -4.582 1.00 96.69 197 THR A N 1
ATOM 1558 C CA . THR A 1 197 ? -2.481 -4.387 -5.897 1.00 96.69 197 THR A CA 1
ATOM 1559 C C . THR A 1 197 ? -3.987 -4.513 -6.107 1.00 96.69 197 THR A C 1
ATOM 1561 O O . THR A 1 197 ? -4.497 -4.137 -7.159 1.00 96.69 197 THR A O 1
ATOM 1564 N N . ILE A 1 198 ? -4.720 -4.971 -5.092 1.00 95.81 198 ILE A N 1
ATOM 1565 C CA . ILE A 1 198 ? -6.183 -5.055 -5.153 1.00 95.81 198 ILE A CA 1
ATOM 1566 C C . ILE A 1 198 ? -6.799 -3.652 -5.226 1.00 95.81 198 ILE A C 1
ATOM 1568 O O . ILE A 1 198 ? -7.650 -3.393 -6.073 1.00 95.81 198 ILE A O 1
ATOM 1572 N N . LEU A 1 199 ? -6.336 -2.709 -4.400 1.00 96.12 199 LEU A N 1
ATOM 1573 C CA . LEU A 1 199 ? -6.848 -1.333 -4.400 1.00 96.12 199 LEU A CA 1
ATOM 1574 C C . LEU A 1 199 ? -6.564 -0.586 -5.702 1.00 96.12 199 LEU A C 1
ATOM 1576 O O . LEU A 1 199 ? -7.347 0.276 -6.096 1.00 96.12 199 LEU A O 1
ATOM 1580 N N . LEU A 1 200 ? -5.474 -0.921 -6.387 1.00 95.69 200 LEU A N 1
ATOM 1581 C CA . LEU A 1 200 ? -5.184 -0.401 -7.715 1.00 95.69 200 LEU A CA 1
ATOM 1582 C C . LEU A 1 200 ? -6.259 -0.803 -8.735 1.00 95.69 200 LEU A C 1
ATOM 1584 O O . LEU A 1 200 ? -6.560 -0.017 -9.629 1.00 95.69 200 LEU A O 1
ATOM 1588 N N . LEU A 1 201 ? -6.837 -1.997 -8.600 1.00 93.94 201 LEU A N 1
ATOM 1589 C CA . LEU A 1 201 ? -7.910 -2.481 -9.470 1.00 93.94 201 LEU A CA 1
ATOM 1590 C C . LEU A 1 201 ? -9.281 -1.939 -9.050 1.00 93.94 201 LEU A C 1
ATOM 1592 O O . LEU A 1 201 ? -10.070 -1.542 -9.902 1.00 93.94 201 LEU A O 1
ATOM 1596 N N . GLU A 1 202 ? -9.545 -1.890 -7.747 1.00 93.31 202 GLU A N 1
ATOM 1597 C CA . GLU A 1 202 ? -10.849 -1.515 -7.189 1.00 93.31 202 GLU A CA 1
ATOM 1598 C C . GLU A 1 202 ? -11.091 0.002 -7.161 1.00 93.31 202 GLU A C 1
ATOM 1600 O O . GLU A 1 202 ? -12.183 0.474 -7.473 1.00 93.31 202 GLU A O 1
ATOM 1605 N N . MET A 1 203 ? -10.071 0.786 -6.803 1.00 93.81 203 MET A N 1
ATOM 1606 C CA . MET A 1 203 ? -10.164 2.241 -6.642 1.00 93.81 203 MET A CA 1
ATOM 1607 C C . MET A 1 203 ? -8.962 2.979 -7.263 1.00 93.81 203 MET A C 1
ATOM 1609 O O . MET A 1 203 ? -8.280 3.768 -6.594 1.00 93.81 203 MET A O 1
ATOM 1613 N N . PRO A 1 204 ? -8.711 2.797 -8.576 1.00 92.44 204 PRO A N 1
ATOM 1614 C CA . PRO A 1 204 ? -7.566 3.394 -9.265 1.00 92.44 204 PRO A CA 1
ATOM 1615 C C . PRO A 1 204 ? -7.530 4.928 -9.180 1.00 92.44 204 PRO A C 1
ATOM 1617 O O . PRO A 1 204 ? -6.444 5.504 -9.176 1.00 92.44 204 PRO A O 1
ATOM 1620 N N . GLU A 1 205 ? -8.683 5.597 -9.054 1.00 91.06 205 GLU A N 1
ATOM 1621 C CA . GLU A 1 205 ? -8.764 7.059 -8.881 1.00 91.06 205 GLU A CA 1
ATOM 1622 C C . GLU A 1 205 ? -8.055 7.563 -7.620 1.00 91.06 205 GLU A C 1
ATOM 1624 O O . GLU A 1 205 ? -7.499 8.659 -7.627 1.00 91.06 205 GLU A O 1
ATOM 1629 N N . GLN A 1 206 ? -8.052 6.773 -6.544 1.00 92.56 206 GLN A N 1
ATOM 1630 C CA . GLN A 1 206 ? -7.415 7.160 -5.283 1.00 92.56 206 GLN A CA 1
ATOM 1631 C C . GLN A 1 206 ? -5.947 6.727 -5.222 1.00 92.56 206 GLN A C 1
ATOM 1633 O O . GLN A 1 206 ? -5.125 7.407 -4.608 1.00 92.56 206 GLN A O 1
ATOM 1638 N N . VAL A 1 207 ? -5.604 5.614 -5.877 1.00 93.81 207 VAL A N 1
ATOM 1639 C CA . VAL A 1 207 ? -4.258 5.022 -5.827 1.00 93.81 207 VAL A CA 1
ATOM 1640 C C . VAL A 1 207 ? -3.306 5.669 -6.839 1.00 93.81 207 VAL A C 1
ATOM 1642 O O . VAL A 1 207 ? -2.171 5.999 -6.493 1.00 93.81 207 VAL A O 1
ATOM 1645 N N . MET A 1 208 ? -3.753 5.904 -8.080 1.00 93.94 208 MET A N 1
ATOM 1646 C CA . MET A 1 208 ? -2.897 6.433 -9.153 1.00 93.94 208 MET A CA 1
ATOM 1647 C C . MET A 1 208 ? -2.224 7.779 -8.837 1.00 93.94 208 MET A C 1
ATOM 1649 O O . MET A 1 208 ? -1.044 7.921 -9.167 1.00 93.94 208 MET A O 1
ATOM 1653 N N . PRO A 1 209 ? -2.880 8.751 -8.169 1.00 92.31 209 PRO A N 1
ATOM 1654 C CA . PRO A 1 209 ? -2.230 10.005 -7.788 1.00 92.31 209 PRO A CA 1
ATOM 1655 C C . PRO A 1 209 ? -1.000 9.819 -6.887 1.00 92.31 209 PRO A C 1
ATOM 1657 O O . PRO A 1 209 ? -0.054 10.591 -6.995 1.00 92.31 209 PRO A O 1
ATOM 1660 N N . LYS A 1 210 ? -0.989 8.781 -6.038 1.00 91.88 210 LYS A N 1
ATOM 1661 C CA . LYS A 1 210 ? 0.109 8.457 -5.107 1.00 91.88 210 LYS A CA 1
ATOM 1662 C C . LYS A 1 210 ? 1.109 7.444 -5.686 1.00 91.88 210 LYS A C 1
ATOM 1664 O O . LYS A 1 210 ? 2.093 7.105 -5.035 1.00 91.88 210 LYS A O 1
ATOM 1669 N N . MET A 1 211 ? 0.879 6.954 -6.905 1.00 93.88 211 MET A N 1
ATOM 1670 C CA . MET A 1 211 ? 1.624 5.831 -7.478 1.00 93.88 211 MET A CA 1
ATOM 1671 C C . MET A 1 211 ? 3.117 6.115 -7.661 1.00 93.88 211 MET A C 1
ATOM 1673 O O . MET A 1 211 ? 3.936 5.239 -7.404 1.00 93.88 211 MET A O 1
ATOM 1677 N N . ALA A 1 212 ? 3.494 7.324 -8.085 1.00 92.62 212 ALA A N 1
ATOM 1678 C CA . ALA A 1 212 ? 4.907 7.665 -8.261 1.00 92.62 212 ALA A CA 1
ATOM 1679 C C . ALA A 1 212 ? 5.688 7.550 -6.939 1.00 92.62 212 ALA A C 1
ATOM 1681 O O . ALA A 1 212 ? 6.785 6.991 -6.925 1.00 92.62 212 ALA A O 1
ATOM 1682 N N . ASP A 1 213 ? 5.089 8.001 -5.835 1.00 93.06 213 ASP A N 1
ATOM 1683 C CA . ASP A 1 213 ? 5.682 7.894 -4.503 1.00 93.06 213 ASP A CA 1
ATOM 1684 C C . ASP A 1 213 ? 5.704 6.446 -4.010 1.00 93.06 213 ASP A C 1
ATOM 1686 O O . ASP A 1 213 ? 6.702 6.006 -3.448 1.00 93.06 213 ASP A O 1
ATOM 1690 N N . LEU A 1 214 ? 4.628 5.686 -4.252 1.00 94.44 214 LEU A N 1
ATOM 1691 C CA . LEU A 1 214 ? 4.571 4.261 -3.912 1.00 94.44 214 LEU A CA 1
ATOM 1692 C C . LEU A 1 214 ? 5.678 3.474 -4.622 1.00 94.44 214 LEU A C 1
ATOM 1694 O O . LEU A 1 214 ? 6.374 2.691 -3.985 1.00 94.44 214 LEU A O 1
ATOM 1698 N N . LEU A 1 215 ? 5.886 3.707 -5.922 1.00 94.75 215 LEU A N 1
ATOM 1699 C CA . LEU A 1 215 ? 6.954 3.059 -6.689 1.00 94.75 215 LEU A CA 1
ATOM 1700 C C . LEU A 1 215 ? 8.344 3.445 -6.178 1.00 94.75 215 LEU A C 1
ATOM 1702 O O . LEU A 1 215 ? 9.244 2.608 -6.163 1.00 94.75 215 LEU A O 1
ATOM 1706 N N . LEU A 1 216 ? 8.523 4.696 -5.746 1.00 93.19 216 LEU A N 1
ATOM 1707 C CA . LEU A 1 216 ? 9.772 5.136 -5.138 1.00 93.19 216 LEU A CA 1
ATOM 1708 C C . LEU A 1 216 ? 10.031 4.409 -3.813 1.00 93.19 216 LEU A C 1
ATOM 1710 O O . LEU A 1 216 ? 11.141 3.925 -3.605 1.00 93.19 216 LEU A O 1
ATOM 1714 N N . ASP A 1 217 ? 9.034 4.301 -2.939 1.00 92.38 217 ASP A N 1
ATOM 1715 C CA . ASP A 1 217 ? 9.193 3.632 -1.645 1.00 92.38 217 ASP A CA 1
ATOM 1716 C C . ASP A 1 217 ? 9.390 2.121 -1.796 1.00 92.38 217 ASP A C 1
ATOM 1718 O O . ASP A 1 217 ? 10.282 1.563 -1.158 1.00 92.38 217 ASP A O 1
ATOM 1722 N N . LEU A 1 218 ? 8.672 1.478 -2.723 1.00 92.50 218 LEU A N 1
ATOM 1723 C CA . LEU A 1 218 ? 8.908 0.077 -3.083 1.00 92.50 218 LEU A CA 1
ATOM 1724 C C . LEU A 1 218 ? 10.325 -0.144 -3.635 1.00 92.50 218 LEU A C 1
ATOM 1726 O O . LEU A 1 218 ? 10.956 -1.147 -3.313 1.00 92.50 218 LEU A O 1
ATOM 1730 N N . SER A 1 219 ? 10.869 0.803 -4.411 1.00 92.69 219 SER A N 1
ATOM 1731 C CA . SER A 1 219 ? 12.218 0.673 -4.986 1.00 92.69 219 SER A CA 1
ATOM 1732 C C . SER A 1 219 ? 13.352 0.743 -3.964 1.00 92.69 219 SER A C 1
ATOM 1734 O O . SER A 1 219 ? 14.454 0.281 -4.246 1.00 92.69 219 SER A O 1
ATOM 1736 N N . LYS A 1 220 ? 13.092 1.293 -2.772 1.00 89.50 220 LYS A N 1
ATOM 1737 C CA . LYS A 1 220 ? 14.064 1.325 -1.668 1.00 89.50 220 LYS A CA 1
ATOM 1738 C C . LYS A 1 220 ? 14.129 -0.003 -0.915 1.00 89.50 220 LYS A C 1
ATOM 1740 O O . LYS A 1 220 ? 15.036 -0.198 -0.109 1.00 89.50 220 LYS A O 1
ATOM 1745 N N . MET A 1 221 ? 13.164 -0.897 -1.128 1.00 85.38 221 MET A N 1
ATOM 1746 C CA . MET A 1 221 ? 13.129 -2.182 -0.448 1.00 85.38 221 MET A CA 1
ATOM 1747 C C . MET A 1 221 ? 14.197 -3.119 -1.010 1.00 85.38 221 MET A C 1
ATOM 1749 O O . MET A 1 221 ? 14.352 -3.264 -2.222 1.00 85.38 221 MET A O 1
ATOM 1753 N N . THR A 1 222 ? 14.903 -3.820 -0.126 1.00 76.44 222 THR A N 1
ATOM 1754 C CA . THR A 1 222 ? 15.869 -4.838 -0.542 1.00 76.44 222 THR A CA 1
ATOM 1755 C C . THR A 1 222 ? 15.151 -5.985 -1.249 1.00 76.44 222 THR A C 1
ATOM 1757 O O . THR A 1 222 ? 14.191 -6.550 -0.719 1.00 76.44 222 THR A O 1
ATOM 1760 N N . GLY A 1 223 ? 15.646 -6.378 -2.425 1.00 76.88 223 GLY A N 1
ATOM 1761 C CA . GLY A 1 223 ? 15.123 -7.522 -3.169 1.00 76.88 223 GLY A CA 1
ATOM 1762 C C . GLY A 1 223 ? 15.317 -8.824 -2.392 1.00 76.88 223 GLY A C 1
ATOM 1763 O O . GLY A 1 223 ? 16.391 -9.428 -2.437 1.00 76.88 223 GLY A O 1
ATOM 1764 N N . THR A 1 224 ? 14.287 -9.259 -1.665 1.00 85.75 224 THR A N 1
ATOM 1765 C CA . THR A 1 224 ? 14.221 -10.553 -0.966 1.00 85.75 224 THR A CA 1
ATOM 1766 C C . THR A 1 224 ? 13.266 -11.497 -1.694 1.00 85.75 224 THR A C 1
ATOM 1768 O O . THR A 1 224 ? 12.427 -11.065 -2.483 1.00 85.75 224 THR A O 1
ATOM 1771 N N . LYS A 1 225 ? 13.368 -12.809 -1.442 1.00 86.75 225 LYS A N 1
ATOM 1772 C CA . LYS A 1 225 ? 12.457 -13.801 -2.049 1.00 86.75 225 LYS A CA 1
ATOM 1773 C C . LYS A 1 225 ? 10.996 -13.586 -1.652 1.00 86.75 225 LYS A C 1
ATOM 1775 O O . LYS A 1 225 ? 10.112 -13.779 -2.475 1.00 86.75 225 LYS A O 1
ATOM 1780 N N . MET A 1 226 ? 10.756 -13.128 -0.424 1.00 89.12 226 MET A N 1
ATOM 1781 C CA . MET A 1 226 ? 9.414 -12.903 0.118 1.00 89.12 226 MET A CA 1
ATOM 1782 C C . MET A 1 226 ? 8.633 -11.820 -0.642 1.00 89.12 226 MET A C 1
ATOM 1784 O O . MET A 1 226 ? 7.424 -11.944 -0.814 1.00 89.12 226 MET A O 1
ATOM 1788 N N . VAL A 1 227 ? 9.311 -10.761 -1.093 1.00 92.62 227 VAL A N 1
ATOM 1789 C CA . VAL A 1 227 ? 8.670 -9.623 -1.776 1.00 92.62 227 VAL A CA 1
ATOM 1790 C C . VAL A 1 227 ? 8.751 -9.708 -3.298 1.00 92.62 227 VAL A C 1
ATOM 1792 O O . VAL A 1 227 ? 8.025 -8.982 -3.968 1.00 92.62 227 VAL A O 1
ATOM 1795 N N . ALA A 1 228 ? 9.577 -10.607 -3.843 1.00 93.19 228 ALA A N 1
ATOM 1796 C CA . ALA A 1 228 ? 9.806 -10.735 -5.280 1.00 93.19 228 ALA A CA 1
ATOM 1797 C C . ALA A 1 228 ? 8.504 -10.883 -6.072 1.00 93.19 228 ALA A C 1
ATOM 1799 O O . ALA A 1 228 ? 8.194 -10.054 -6.926 1.00 93.19 228 ALA A O 1
ATOM 1800 N N . LEU A 1 229 ? 7.715 -11.906 -5.744 1.00 95.12 229 LEU A N 1
ATOM 1801 C CA . LEU A 1 229 ? 6.478 -12.176 -6.461 1.00 95.12 229 LEU A CA 1
ATOM 1802 C C . LEU A 1 229 ? 5.415 -11.076 -6.246 1.00 95.12 229 LEU A C 1
ATOM 1804 O O . LEU A 1 229 ? 4.951 -10.543 -7.250 1.00 95.12 229 LEU A O 1
ATOM 1808 N N . PRO A 1 230 ? 5.098 -10.633 -5.007 1.00 95.88 230 PRO A N 1
ATOM 1809 C CA . PRO A 1 230 ? 4.165 -9.523 -4.790 1.00 95.88 230 PRO A CA 1
ATOM 1810 C C . PRO A 1 230 ? 4.526 -8.238 -5.546 1.00 95.88 230 PRO A C 1
ATOM 1812 O O . PRO A 1 230 ? 3.646 -7.578 -6.090 1.00 95.88 230 PRO A O 1
ATOM 1815 N N . VAL A 1 231 ? 5.813 -7.872 -5.605 1.00 96.31 231 VAL A N 1
ATOM 1816 C CA . VAL A 1 231 ? 6.263 -6.680 -6.344 1.00 96.31 231 VAL A CA 1
ATOM 1817 C C . VAL A 1 231 ? 6.060 -6.865 -7.847 1.00 96.31 231 VAL A C 1
ATOM 1819 O O . VAL A 1 231 ? 5.535 -5.970 -8.506 1.00 96.31 231 VAL A O 1
ATOM 1822 N N . LEU A 1 232 ? 6.440 -8.015 -8.407 1.00 96.81 232 LEU A N 1
ATOM 1823 C CA . LEU A 1 232 ? 6.268 -8.283 -9.837 1.00 96.81 232 LEU A CA 1
ATOM 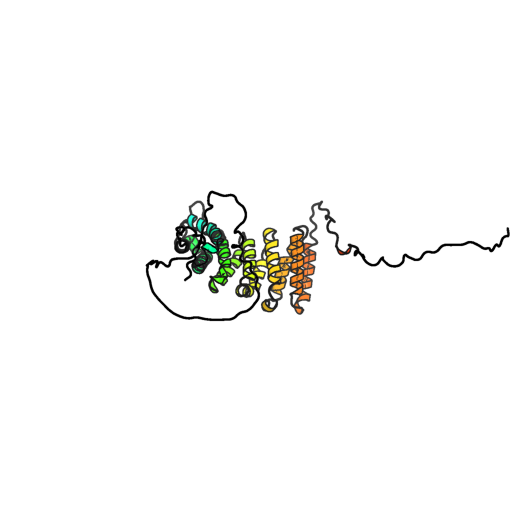1824 C C . LEU A 1 232 ? 4.786 -8.376 -10.242 1.00 96.81 232 LEU A C 1
ATOM 1826 O O . LEU A 1 232 ? 4.400 -7.863 -11.295 1.00 96.81 232 LEU A O 1
ATOM 1830 N N . GLU A 1 233 ? 3.938 -8.966 -9.402 1.00 96.88 233 GLU A N 1
ATOM 1831 C CA . GLU A 1 233 ? 2.480 -8.991 -9.576 1.00 96.88 233 GLU A CA 1
ATOM 1832 C C . GLU A 1 233 ? 1.882 -7.581 -9.529 1.00 96.88 233 GLU A C 1
ATOM 1834 O O . GLU A 1 233 ? 1.091 -7.206 -10.396 1.00 96.88 233 GLU A O 1
ATOM 1839 N N . PHE A 1 234 ? 2.316 -6.750 -8.579 1.00 97.19 234 PHE A N 1
ATOM 1840 C CA . PHE A 1 234 ? 1.902 -5.351 -8.509 1.00 97.19 234 PHE A CA 1
ATOM 1841 C C . PHE A 1 234 ? 2.289 -4.580 -9.780 1.00 97.19 234 PHE A C 1
ATOM 1843 O O . PHE A 1 234 ? 1.456 -3.900 -10.381 1.00 97.19 234 PHE A O 1
ATOM 1850 N N . LEU A 1 235 ? 3.540 -4.713 -10.234 1.00 97.00 235 LEU A N 1
ATOM 1851 C CA . LEU A 1 235 ? 4.047 -4.014 -11.418 1.00 97.00 235 LEU A CA 1
ATOM 1852 C C . LEU A 1 235 ? 3.394 -4.494 -12.717 1.00 97.00 235 LEU A C 1
ATOM 1854 O O . LEU A 1 235 ? 3.124 -3.678 -13.601 1.00 97.00 235 LEU A O 1
ATOM 1858 N N . SER A 1 236 ? 3.136 -5.794 -12.851 1.00 96.69 236 SER A N 1
ATOM 1859 C CA . SER A 1 236 ? 2.414 -6.345 -14.003 1.00 96.69 236 SER A CA 1
ATOM 1860 C C . SER A 1 236 ? 0.956 -5.885 -14.019 1.00 96.69 236 SER A C 1
ATOM 1862 O O . SER A 1 236 ? 0.475 -5.439 -15.058 1.00 96.69 236 SER A O 1
ATOM 1864 N N . THR A 1 237 ? 0.286 -5.864 -12.865 1.00 96.38 237 THR A N 1
ATOM 1865 C CA . THR A 1 237 ? -1.083 -5.342 -12.725 1.00 96.38 237 THR A CA 1
ATOM 1866 C C . THR A 1 237 ? -1.148 -3.848 -13.049 1.00 96.38 237 THR A C 1
ATOM 1868 O O . THR A 1 237 ? -2.016 -3.398 -13.796 1.00 96.38 237 THR A O 1
ATOM 1871 N N . LEU A 1 238 ? -0.178 -3.062 -12.577 1.00 95.62 238 LEU A N 1
ATOM 1872 C CA . LEU A 1 238 ? -0.070 -1.640 -12.902 1.00 95.62 238 LEU A CA 1
ATOM 1873 C C . LEU A 1 238 ? 0.165 -1.387 -14.397 1.00 95.62 238 LEU A C 1
ATOM 1875 O O . LEU A 1 238 ? -0.284 -0.372 -14.942 1.00 95.62 238 LEU A O 1
ATOM 1879 N N . ASN A 1 239 ? 0.807 -2.317 -15.102 1.00 93.44 239 ASN A N 1
ATOM 1880 C CA . ASN A 1 239 ? 0.946 -2.228 -16.551 1.00 93.44 239 ASN A CA 1
ATOM 1881 C C . ASN A 1 239 ? -0.412 -2.305 -17.282 1.00 93.44 239 ASN A C 1
ATOM 1883 O O . ASN A 1 239 ? -0.546 -1.701 -18.344 1.00 93.44 239 ASN A O 1
ATOM 1887 N N . LEU A 1 240 ? -1.442 -2.917 -16.689 1.00 92.06 240 LEU A N 1
ATOM 1888 C CA . LEU A 1 240 ? -2.783 -3.017 -17.282 1.00 92.06 240 LEU A CA 1
ATOM 1889 C C . LEU A 1 240 ? -3.600 -1.721 -17.173 1.00 92.06 240 LEU A C 1
ATOM 1891 O O . LEU A 1 240 ? -4.548 -1.519 -17.930 1.00 92.06 240 LEU A O 1
ATOM 1895 N N . VAL A 1 241 ? -3.236 -0.815 -16.259 1.00 91.00 241 VAL A N 1
ATOM 1896 C CA . VAL A 1 241 ? -3.931 0.472 -16.113 1.00 91.00 241 VAL A CA 1
ATOM 1897 C C . VAL A 1 241 ? -3.764 1.297 -17.403 1.00 91.00 241 VAL A C 1
ATOM 1899 O O . VAL A 1 241 ? -2.654 1.358 -17.938 1.00 91.00 241 VAL A O 1
ATOM 1902 N N . PRO A 1 242 ? -4.807 1.976 -17.914 1.00 87.62 242 PRO A N 1
ATOM 1903 C CA . PRO A 1 242 ? -4.713 2.744 -19.155 1.00 87.62 242 PRO A CA 1
ATOM 1904 C C . PRO A 1 242 ? -3.614 3.817 -19.156 1.00 87.62 242 PRO A C 1
ATOM 1906 O O . PRO A 1 242 ? -3.442 4.552 -18.184 1.00 87.62 242 PRO A O 1
ATOM 1909 N N . SER A 1 243 ? -2.909 3.966 -20.283 1.00 82.19 243 SER A N 1
ATOM 1910 C CA . SER A 1 243 ? -1.732 4.844 -20.413 1.00 82.19 243 SER A CA 1
ATOM 1911 C C . SER A 1 243 ? -1.990 6.326 -20.100 1.00 82.19 243 SER A C 1
ATOM 1913 O O . SER A 1 243 ? -1.080 7.014 -19.642 1.00 82.19 243 SER A O 1
ATOM 1915 N N . PHE A 1 244 ? -3.218 6.831 -20.269 1.00 83.81 244 PHE A N 1
ATOM 1916 C CA . PHE A 1 244 ? -3.555 8.230 -19.958 1.00 83.81 244 PHE A CA 1
ATOM 1917 C C . PHE A 1 244 ? -3.437 8.567 -18.460 1.00 83.81 244 PHE A C 1
ATOM 1919 O O . PHE A 1 244 ? -3.218 9.718 -18.093 1.00 83.81 244 PHE A O 1
ATOM 1926 N N . ARG A 1 245 ? -3.518 7.558 -17.582 1.00 85.44 245 ARG A N 1
ATOM 1927 C CA . ARG A 1 245 ? -3.382 7.697 -16.121 1.00 85.44 245 ARG A CA 1
ATOM 1928 C C . ARG A 1 245 ? -1.944 7.954 -15.674 1.00 85.44 245 ARG A C 1
ATOM 1930 O O . ARG A 1 245 ? -1.710 8.327 -14.530 1.00 85.44 245 ARG A O 1
ATOM 1937 N N . PHE A 1 246 ? -0.979 7.766 -16.571 1.00 83.25 246 PHE A N 1
ATOM 1938 C CA . PHE A 1 246 ? 0.452 7.919 -16.311 1.00 83.25 246 PHE A CA 1
ATOM 1939 C C . PHE A 1 246 ? 0.949 9.340 -16.607 1.00 83.25 246 PHE A C 1
ATOM 1941 O O . PHE A 1 246 ? 2.141 9.544 -16.838 1.00 83.25 246 PHE A O 1
ATOM 1948 N N . GLY A 1 247 ? 0.054 10.337 -16.594 1.00 79.69 247 GLY A N 1
ATOM 1949 C CA . GLY A 1 247 ? 0.406 11.745 -16.806 1.00 79.69 247 GLY A CA 1
ATOM 1950 C C . GLY A 1 247 ? 1.533 12.225 -15.884 1.00 79.69 247 GLY A C 1
ATOM 1951 O O . GLY A 1 247 ? 2.451 12.896 -16.348 1.00 79.69 247 GLY A O 1
ATOM 1952 N N . ASN A 1 248 ? 1.527 11.773 -14.625 1.00 81.50 248 ASN A N 1
ATOM 1953 C CA . ASN A 1 248 ? 2.492 12.172 -13.593 1.00 81.50 248 ASN A CA 1
ATOM 1954 C C . ASN 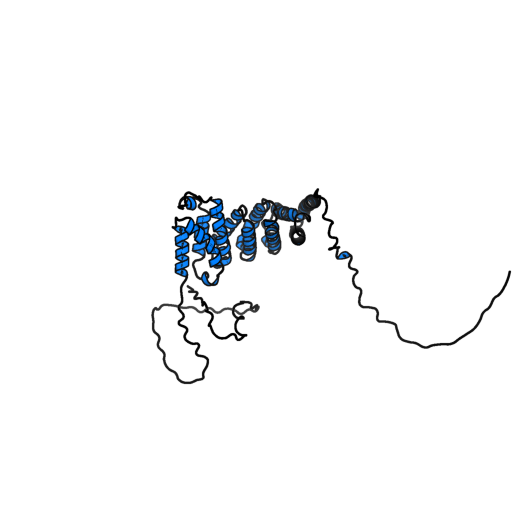A 1 248 ? 3.833 11.417 -13.654 1.00 81.50 248 ASN A C 1
ATOM 1956 O O . ASN A 1 248 ? 4.727 11.686 -12.854 1.00 81.50 248 ASN A O 1
ATOM 1960 N N . PHE A 1 249 ? 3.988 10.438 -14.551 1.00 89.56 249 PHE A N 1
ATOM 1961 C CA . PHE A 1 249 ? 5.184 9.599 -14.567 1.00 89.56 249 PHE A CA 1
ATOM 1962 C C . PHE A 1 249 ? 6.330 10.298 -15.295 1.00 89.56 249 PHE A C 1
ATOM 1964 O O . PHE A 1 249 ? 6.242 10.625 -16.484 1.00 89.56 249 PHE A O 1
ATOM 1971 N N . ILE A 1 250 ? 7.435 10.454 -14.570 1.00 91.38 250 ILE A N 1
ATOM 1972 C CA . ILE A 1 250 ? 8.707 10.978 -15.067 1.00 91.38 250 ILE A CA 1
ATOM 1973 C C . ILE A 1 250 ? 9.727 9.848 -15.226 1.00 91.38 250 ILE A C 1
ATOM 1975 O O . ILE A 1 250 ? 9.492 8.717 -14.803 1.00 91.38 250 ILE A O 1
ATOM 1979 N N . MET A 1 251 ? 10.895 10.156 -15.795 1.00 91.62 251 MET A N 1
ATOM 1980 C CA . MET A 1 251 ? 11.972 9.178 -16.002 1.00 91.62 251 MET A CA 1
ATOM 1981 C C . MET A 1 251 ? 12.328 8.393 -14.744 1.00 91.62 251 MET A C 1
ATOM 1983 O O . MET A 1 251 ? 12.424 7.169 -14.785 1.00 91.62 251 MET A O 1
ATOM 1987 N N . ARG A 1 252 ? 12.432 9.094 -13.614 1.00 92.00 252 ARG A N 1
ATOM 1988 C CA . ARG A 1 252 ? 12.709 8.489 -12.312 1.00 92.00 252 ARG A CA 1
ATOM 1989 C C . ARG A 1 252 ? 11.731 7.360 -11.978 1.00 92.00 252 ARG A C 1
ATOM 1991 O O . ARG A 1 252 ? 12.160 6.325 -11.492 1.00 92.00 252 ARG A O 1
ATOM 1998 N N . THR A 1 253 ? 10.446 7.523 -12.282 1.00 93.06 253 THR A N 1
ATOM 1999 C CA . THR A 1 253 ? 9.422 6.513 -11.993 1.00 93.06 253 THR A CA 1
ATOM 2000 C C . THR A 1 253 ? 9.630 5.245 -12.823 1.00 93.06 253 THR A C 1
ATOM 2002 O O . THR A 1 253 ? 9.559 4.146 -12.282 1.00 93.06 253 THR A O 1
ATOM 2005 N N . TYR A 1 254 ? 9.960 5.375 -14.113 1.00 93.25 254 TYR A N 1
ATOM 2006 C CA . TYR A 1 254 ? 10.291 4.220 -14.959 1.00 93.25 254 TYR A CA 1
ATOM 2007 C C . TYR A 1 254 ? 11.590 3.541 -14.516 1.00 93.25 254 TYR A C 1
ATOM 2009 O O . TYR A 1 254 ? 11.663 2.315 -14.507 1.00 93.25 254 TYR A O 1
ATOM 2017 N N . MET A 1 255 ? 12.593 4.318 -14.098 1.00 93.19 255 MET A N 1
ATOM 2018 C CA . MET A 1 255 ? 13.823 3.771 -13.523 1.00 93.19 255 MET A CA 1
ATOM 2019 C C . MET A 1 255 ? 13.551 2.994 -12.232 1.00 93.19 255 MET A C 1
ATOM 2021 O O . MET A 1 255 ? 14.095 1.908 -12.084 1.00 93.19 255 MET A O 1
ATOM 2025 N N . CYS A 1 256 ? 12.674 3.478 -11.342 1.00 94.69 256 CYS A N 1
ATOM 2026 C CA . CYS A 1 256 ? 12.250 2.733 -10.150 1.00 94.69 256 CYS A CA 1
ATOM 2027 C C . CYS A 1 256 ? 11.618 1.385 -10.520 1.00 94.69 256 CYS A C 1
ATOM 2029 O O . CYS A 1 256 ? 11.956 0.375 -9.912 1.00 94.69 256 CYS A O 1
ATOM 2031 N N . VAL A 1 257 ? 10.747 1.347 -11.537 1.00 95.38 257 VAL A N 1
ATOM 2032 C CA . VAL A 1 257 ? 10.152 0.088 -12.020 1.00 95.38 257 VAL A CA 1
ATOM 2033 C C . VAL A 1 257 ? 11.233 -0.886 -12.488 1.00 95.38 257 VAL A C 1
ATOM 2035 O O . VAL A 1 257 ? 11.237 -2.032 -12.048 1.00 95.38 257 VAL A O 1
ATOM 2038 N N . MET A 1 258 ? 12.180 -0.422 -13.311 1.00 94.88 258 MET A N 1
ATOM 2039 C CA . MET A 1 258 ? 13.275 -1.271 -13.793 1.00 94.88 258 MET A CA 1
ATOM 2040 C C . MET A 1 258 ? 14.189 -1.727 -12.652 1.00 94.88 258 MET A C 1
ATOM 2042 O O . MET A 1 258 ? 14.528 -2.902 -12.566 1.00 94.88 258 MET A O 1
ATOM 2046 N N . ALA A 1 259 ? 14.550 -0.827 -11.737 1.00 93.50 259 ALA A N 1
ATOM 2047 C CA . ALA A 1 259 ? 15.390 -1.134 -10.584 1.00 93.50 259 ALA A CA 1
ATOM 2048 C C . ALA A 1 259 ? 14.745 -2.165 -9.645 1.00 93.50 259 ALA A C 1
ATOM 2050 O O . ALA A 1 259 ? 15.454 -2.962 -9.042 1.00 93.50 259 ALA A O 1
ATOM 2051 N N . MET A 1 260 ? 13.413 -2.184 -9.545 1.00 94.56 260 MET A N 1
ATOM 2052 C CA . MET A 1 260 ? 12.692 -3.213 -8.797 1.00 94.56 260 MET A CA 1
ATOM 2053 C C . MET A 1 260 ? 12.649 -4.554 -9.525 1.00 94.56 260 MET A C 1
ATOM 2055 O O . MET A 1 260 ? 12.728 -5.585 -8.869 1.00 94.56 260 MET A O 1
ATOM 2059 N N . SER A 1 261 ? 12.509 -4.575 -10.854 1.00 95.06 261 SER A N 1
ATOM 2060 C CA . SER A 1 261 ? 12.373 -5.825 -11.614 1.00 95.06 261 SER A CA 1
ATOM 2061 C C . SER A 1 261 ? 13.706 -6.516 -11.911 1.00 95.06 261 SER A C 1
ATOM 2063 O O . SER A 1 261 ? 13.766 -7.742 -11.892 1.00 95.06 261 SER A O 1
ATOM 2065 N N . LEU A 1 262 ? 14.772 -5.752 -12.176 1.00 93.69 262 LEU A N 1
ATOM 2066 C CA . LEU A 1 262 ? 16.079 -6.279 -12.595 1.00 93.69 262 LEU A CA 1
ATOM 2067 C C . LEU A 1 262 ? 16.719 -7.252 -11.584 1.00 93.69 262 LEU A C 1
ATOM 2069 O O . LEU A 1 262 ? 17.187 -8.299 -12.015 1.00 93.69 262 LEU A O 1
ATOM 2073 N N . PRO A 1 263 ? 16.690 -7.024 -10.256 1.00 92.38 263 PRO A N 1
ATOM 2074 C CA . PRO A 1 263 ? 17.245 -7.983 -9.299 1.00 92.38 263 PRO A CA 1
ATOM 2075 C C . PRO A 1 263 ? 16.600 -9.374 -9.369 1.00 92.38 263 PRO A C 1
ATOM 2077 O O . PRO A 1 263 ? 17.227 -10.361 -8.984 1.00 92.38 263 PRO A O 1
ATOM 2080 N N . TYR A 1 264 ? 15.352 -9.461 -9.845 1.00 93.19 264 TYR A N 1
ATOM 2081 C CA . TYR A 1 264 ? 14.586 -10.703 -9.945 1.00 93.19 264 TYR A CA 1
ATOM 2082 C C . TYR A 1 264 ? 14.834 -11.479 -11.248 1.00 93.19 264 TYR A C 1
ATOM 2084 O O . TYR A 1 264 ? 14.272 -12.559 -11.415 1.00 93.19 264 TYR A O 1
ATOM 2092 N N . THR A 1 265 ? 15.684 -10.982 -12.156 1.00 93.75 265 THR A N 1
ATOM 2093 C CA . THR A 1 265 ? 16.039 -11.692 -13.399 1.00 93.75 265 THR A CA 1
ATOM 2094 C C . THR A 1 265 ? 17.161 -12.716 -13.219 1.00 93.75 265 THR A C 1
ATOM 2096 O O . THR A 1 265 ? 17.442 -13.461 -14.153 1.00 93.75 265 THR A O 1
ATOM 2099 N N . ASN A 1 266 ? 17.794 -12.789 -12.042 1.00 91.38 266 ASN A N 1
ATOM 2100 C CA . ASN A 1 266 ? 18.879 -13.733 -11.772 1.00 91.38 266 ASN A CA 1
ATOM 2101 C C . ASN A 1 266 ? 18.351 -15.190 -11.673 1.00 91.38 266 ASN A C 1
ATOM 2103 O O . ASN A 1 266 ? 17.666 -15.514 -10.692 1.00 91.38 266 ASN A O 1
ATOM 2107 N N . PRO A 1 267 ? 18.717 -16.087 -12.616 1.00 89.56 267 PRO A N 1
ATOM 2108 C CA . PRO A 1 267 ? 18.227 -17.468 -12.661 1.00 89.56 267 PRO A CA 1
ATOM 2109 C C . PRO A 1 267 ? 18.811 -18.377 -11.574 1.00 89.56 267 PRO A C 1
ATOM 2111 O O . PRO A 1 267 ? 18.239 -19.419 -11.270 1.00 89.56 267 PRO A O 1
ATOM 2114 N N . PHE A 1 268 ? 19.927 -17.993 -10.955 1.00 88.25 268 PHE A N 1
ATOM 2115 C CA . PHE A 1 268 ? 20.542 -18.748 -9.863 1.00 88.25 268 PHE A CA 1
ATOM 2116 C C . PHE A 1 268 ? 19.878 -18.461 -8.515 1.00 88.25 268 PHE A C 1
ATOM 2118 O O . PHE A 1 268 ? 19.937 -19.279 -7.595 1.00 88.25 268 PHE A O 1
ATOM 2125 N N . ARG A 1 269 ? 19.240 -17.292 -8.378 1.00 88.75 269 ARG A N 1
ATOM 2126 C CA . ARG A 1 269 ? 18.628 -16.851 -7.120 1.00 88.75 269 ARG A CA 1
ATOM 2127 C C . ARG A 1 269 ? 17.136 -17.169 -7.028 1.00 88.75 269 ARG A C 1
ATOM 2129 O O . ARG A 1 269 ? 16.661 -17.433 -5.918 1.00 88.75 269 ARG A O 1
ATOM 2136 N N . TYR A 1 270 ? 16.412 -17.126 -8.145 1.00 91.06 270 TYR A N 1
ATOM 2137 C CA . TYR A 1 270 ? 14.950 -17.226 -8.198 1.00 91.06 270 TYR A CA 1
ATOM 2138 C C . TYR A 1 270 ? 14.471 -18.337 -9.135 1.00 91.06 270 TYR A C 1
ATOM 2140 O O . TYR A 1 270 ? 15.169 -18.724 -10.065 1.00 91.06 270 TYR A O 1
ATOM 2148 N N . ASP A 1 271 ? 13.250 -18.818 -8.902 1.00 92.69 271 ASP A N 1
ATOM 2149 C CA . ASP A 1 271 ? 12.640 -19.866 -9.722 1.00 92.69 271 ASP A CA 1
ATOM 2150 C C . ASP A 1 271 ? 12.308 -19.361 -11.133 1.00 92.69 271 ASP A C 1
ATOM 2152 O O . ASP A 1 271 ? 12.031 -18.174 -11.336 1.00 92.69 271 ASP A O 1
ATOM 2156 N N . HIS A 1 272 ? 12.234 -20.285 -12.096 1.00 93.50 272 HIS A N 1
ATOM 2157 C CA . HIS A 1 272 ? 11.983 -19.983 -13.510 1.00 93.50 272 HIS A CA 1
ATOM 2158 C C . HIS A 1 272 ? 10.750 -19.092 -13.735 1.00 93.50 272 HIS A C 1
ATOM 2160 O O . HIS A 1 272 ? 10.782 -18.190 -14.571 1.00 93.50 272 HIS A O 1
ATOM 2166 N N . TYR A 1 273 ? 9.674 -19.302 -12.969 1.00 96.12 273 TYR A N 1
ATOM 2167 C CA . TYR A 1 273 ? 8.470 -18.469 -13.039 1.00 96.12 273 TYR A CA 1
ATOM 2168 C C . TYR A 1 273 ? 8.745 -17.012 -12.642 1.00 96.12 273 TYR A C 1
ATOM 2170 O O . TYR A 1 273 ? 8.392 -16.098 -13.383 1.00 96.12 273 TYR A O 1
ATOM 2178 N N . THR A 1 274 ? 9.428 -16.792 -11.515 1.00 95.25 274 THR A N 1
ATOM 2179 C CA . THR A 1 274 ? 9.773 -15.447 -11.024 1.00 95.25 274 THR A CA 1
ATOM 2180 C C . THR A 1 274 ? 10.666 -14.720 -12.025 1.00 95.25 274 THR A C 1
ATOM 2182 O O . THR A 1 274 ? 10.412 -13.565 -12.359 1.00 95.25 274 THR A O 1
ATOM 2185 N N . VAL A 1 275 ? 11.671 -15.421 -12.556 1.00 95.31 275 VAL A N 1
ATOM 2186 C CA . VAL A 1 275 ? 12.596 -14.882 -13.559 1.00 95.31 275 VAL A CA 1
ATOM 2187 C C . VAL A 1 275 ? 11.856 -14.528 -14.846 1.00 95.31 275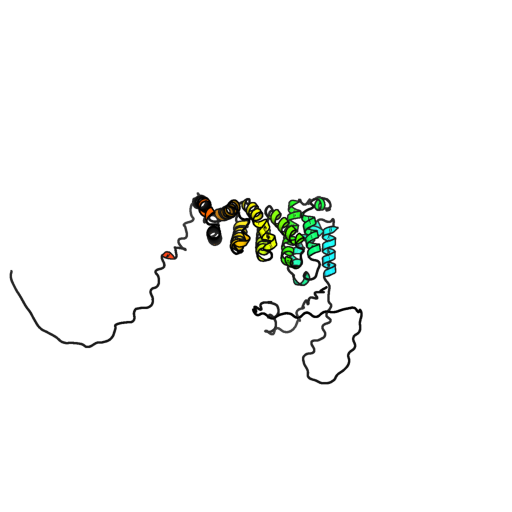 VAL A C 1
ATOM 2189 O O . VAL A 1 275 ? 12.036 -13.435 -15.381 1.00 95.31 275 VAL A O 1
ATOM 2192 N N . SER A 1 276 ? 10.983 -15.412 -15.332 1.00 96.56 276 SER A N 1
ATOM 2193 C CA . SER A 1 276 ? 10.176 -15.166 -16.535 1.00 96.56 276 SER A CA 1
ATOM 2194 C C . SER A 1 276 ? 9.244 -13.967 -16.349 1.00 96.56 276 SER A C 1
ATOM 2196 O O . SER A 1 276 ? 9.158 -13.100 -17.220 1.00 96.56 276 SER A O 1
ATOM 2198 N N . LEU A 1 277 ? 8.591 -13.867 -15.186 1.00 96.81 277 LEU A N 1
ATOM 2199 C CA . LEU A 1 277 ? 7.721 -12.746 -14.846 1.00 96.81 277 LEU A CA 1
ATOM 2200 C C . LEU A 1 277 ? 8.505 -11.428 -14.752 1.00 96.81 277 LEU A C 1
ATOM 2202 O O . LEU A 1 277 ? 8.020 -10.397 -15.215 1.00 96.81 277 LEU A O 1
ATOM 2206 N N . ALA A 1 278 ? 9.729 -11.448 -14.219 1.00 96.62 278 ALA A N 1
ATOM 2207 C CA . ALA A 1 278 ? 10.596 -10.273 -14.174 1.00 96.62 278 ALA A CA 1
ATOM 2208 C C . ALA A 1 278 ? 10.937 -9.761 -15.581 1.00 96.62 278 ALA A C 1
ATOM 2210 O O . ALA A 1 278 ? 10.781 -8.569 -15.854 1.00 96.62 278 ALA A O 1
ATOM 2211 N N . HIS A 1 279 ? 11.316 -10.656 -16.500 1.00 95.94 279 HIS A N 1
ATOM 2212 C CA . HIS A 1 279 ? 11.567 -10.298 -17.900 1.00 95.94 279 HIS A CA 1
ATOM 2213 C C . HIS A 1 279 ? 10.309 -9.758 -18.589 1.00 95.94 279 HIS A C 1
ATOM 2215 O O . HIS A 1 279 ? 10.380 -8.748 -19.293 1.00 95.94 279 HIS A O 1
ATOM 2221 N N . TYR A 1 280 ? 9.147 -10.371 -18.339 1.00 97.00 280 TYR A N 1
ATOM 2222 C CA . TYR A 1 280 ? 7.865 -9.861 -18.823 1.00 97.00 280 TYR A CA 1
ATOM 2223 C C . TYR A 1 280 ? 7.600 -8.431 -18.332 1.00 97.00 280 TYR A C 1
ATOM 2225 O O . TYR A 1 280 ? 7.275 -7.559 -19.137 1.00 97.00 280 TYR A O 1
ATOM 2233 N N . VAL A 1 281 ? 7.783 -8.162 -17.034 1.00 97.06 281 VAL A N 1
ATOM 2234 C CA . VAL A 1 281 ? 7.595 -6.824 -16.452 1.00 97.06 281 VAL A CA 1
ATOM 2235 C C . VAL A 1 281 ? 8.539 -5.813 -17.109 1.00 97.06 281 VAL A C 1
ATOM 2237 O O . VAL A 1 281 ? 8.073 -4.760 -17.545 1.00 97.06 281 VAL A O 1
ATOM 2240 N N . VAL A 1 282 ? 9.830 -6.134 -17.260 1.00 96.19 282 VAL A N 1
ATOM 2241 C CA . VAL A 1 282 ? 10.806 -5.260 -17.941 1.00 96.19 282 VAL A CA 1
ATOM 2242 C C . VAL A 1 282 ? 10.344 -4.928 -19.364 1.00 96.19 282 VAL A C 1
ATOM 2244 O O . VAL A 1 282 ? 10.269 -3.754 -19.734 1.00 96.19 282 VAL A O 1
ATOM 2247 N N . ALA A 1 283 ? 9.972 -5.940 -20.152 1.00 96.12 283 ALA A N 1
ATOM 2248 C CA . ALA A 1 283 ? 9.536 -5.756 -21.534 1.00 96.12 283 ALA A CA 1
ATOM 2249 C C . ALA A 1 283 ? 8.239 -4.932 -21.633 1.00 96.12 283 ALA A C 1
ATOM 2251 O O . ALA A 1 283 ? 8.176 -3.944 -22.371 1.00 96.12 283 ALA A O 1
ATOM 2252 N N . ALA A 1 284 ? 7.219 -5.285 -20.847 1.00 95.31 284 ALA A N 1
ATOM 2253 C CA . ALA A 1 284 ? 5.920 -4.618 -20.853 1.00 95.31 284 ALA A CA 1
ATOM 2254 C C . ALA A 1 284 ? 6.036 -3.134 -20.465 1.00 95.31 284 ALA A C 1
ATOM 2256 O O . ALA A 1 284 ? 5.396 -2.265 -21.065 1.00 95.31 284 ALA A O 1
ATOM 2257 N N . TRP A 1 285 ? 6.883 -2.811 -19.485 1.00 94.81 285 TRP A N 1
ATOM 2258 C CA . TRP A 1 285 ? 7.114 -1.429 -19.068 1.00 94.81 285 TRP A CA 1
ATOM 2259 C C . TRP A 1 285 ? 7.999 -0.640 -20.027 1.00 94.81 285 TRP A C 1
ATOM 2261 O O . TRP A 1 285 ? 7.782 0.562 -20.195 1.00 94.81 285 TRP A O 1
ATOM 2271 N N . PHE A 1 286 ? 8.942 -1.292 -20.709 1.00 94.12 286 PHE A N 1
ATOM 2272 C CA . PHE A 1 286 ? 9.721 -0.655 -21.767 1.00 94.12 286 PHE A CA 1
ATOM 2273 C C . PHE A 1 286 ? 8.833 -0.233 -22.947 1.00 94.12 286 PHE A C 1
ATOM 2275 O O . PHE A 1 286 ? 8.942 0.896 -23.433 1.00 94.12 286 PHE A O 1
ATOM 2282 N N . ILE A 1 287 ? 7.890 -1.093 -23.352 1.00 92.56 287 ILE A N 1
ATOM 2283 C CA . ILE A 1 287 ? 6.907 -0.783 -24.402 1.00 92.56 287 ILE A CA 1
ATOM 2284 C C . ILE A 1 287 ? 5.981 0.357 -23.959 1.00 92.56 287 ILE A C 1
ATOM 2286 O O . ILE A 1 287 ? 5.728 1.285 -24.731 1.00 92.56 287 ILE A O 1
ATOM 2290 N N . LYS A 1 288 ? 5.516 0.335 -22.705 1.00 89.94 288 LYS A N 1
ATOM 2291 C CA . LYS A 1 288 ? 4.619 1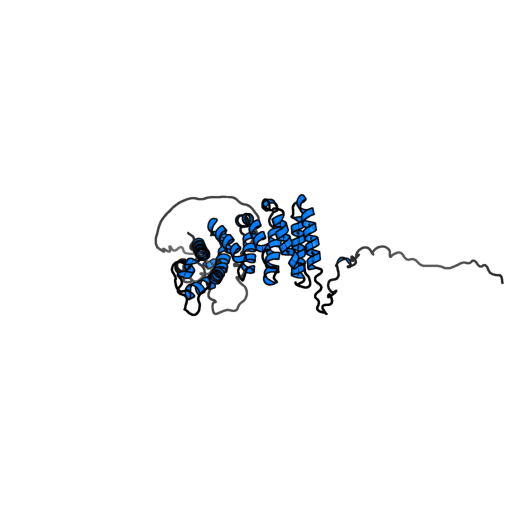.365 -22.157 1.00 89.94 288 LYS A CA 1
ATOM 2292 C C . LYS A 1 288 ? 5.295 2.729 -21.961 1.00 89.94 288 LYS A C 1
ATOM 2294 O O . LYS A 1 288 ? 4.620 3.756 -21.944 1.00 89.94 288 LYS A O 1
ATOM 2299 N N . CYS A 1 289 ? 6.621 2.761 -21.831 1.00 89.75 289 CYS A N 1
ATOM 2300 C CA . CYS A 1 289 ? 7.394 3.989 -21.680 1.00 89.75 289 CYS A CA 1
ATOM 2301 C C . CYS A 1 289 ? 7.318 4.887 -22.930 1.00 89.75 289 CYS A C 1
ATOM 2303 O O . CYS A 1 289 ? 7.357 4.412 -24.072 1.00 89.75 289 CYS A O 1
ATOM 2305 N N . LYS A 1 290 ? 7.260 6.209 -22.706 1.00 87.81 290 LYS A N 1
ATOM 2306 C CA . LYS A 1 290 ? 7.246 7.236 -23.759 1.00 87.81 290 LYS A CA 1
ATOM 2307 C C . LYS A 1 290 ? 8.513 7.136 -24.621 1.00 87.81 290 LYS A C 1
ATOM 2309 O O . LYS A 1 290 ? 9.622 7.073 -24.093 1.00 87.81 290 LYS A O 1
ATOM 2314 N N . LEU A 1 291 ? 8.354 7.211 -25.946 1.00 87.12 291 LEU A N 1
ATOM 2315 C CA . LEU A 1 291 ? 9.441 7.135 -26.937 1.00 87.12 291 LEU A CA 1
ATOM 2316 C C . LEU A 1 291 ? 10.711 7.945 -26.597 1.00 87.12 291 LEU A C 1
ATOM 2318 O O . LEU A 1 291 ? 11.783 7.337 -26.601 1.00 87.12 291 LEU A O 1
ATOM 2322 N N . PRO A 1 292 ? 10.645 9.249 -26.243 1.00 88.06 292 PRO A N 1
ATOM 2323 C CA . PRO A 1 292 ? 11.855 10.048 -26.002 1.00 88.06 292 PRO A CA 1
ATOM 2324 C C . PRO A 1 292 ? 12.713 9.541 -24.833 1.00 88.06 292 PRO A C 1
ATOM 2326 O O . PRO A 1 292 ? 13.903 9.829 -24.761 1.00 88.06 292 PRO A O 1
ATOM 2329 N N . MET A 1 293 ? 12.130 8.771 -23.915 1.00 88.81 293 MET A N 1
ATOM 2330 C CA . MET A 1 293 ? 12.802 8.303 -22.703 1.00 88.81 293 MET A CA 1
ATOM 2331 C C . MET A 1 293 ? 13.493 6.946 -22.907 1.00 88.81 293 MET A C 1
ATOM 2333 O O . MET A 1 293 ? 14.376 6.575 -22.135 1.00 88.81 293 MET A O 1
ATOM 2337 N N . ARG A 1 294 ? 13.148 6.194 -23.960 1.00 92.38 294 ARG A N 1
ATOM 2338 C CA . ARG A 1 294 ? 13.616 4.808 -24.137 1.00 92.38 294 ARG A CA 1
ATOM 2339 C C . ARG A 1 294 ? 15.132 4.686 -24.293 1.00 92.38 294 ARG A C 1
ATOM 2341 O O . ARG A 1 294 ? 15.703 3.745 -23.756 1.00 92.38 294 ARG A O 1
ATOM 2348 N N . HIS A 1 295 ? 15.794 5.641 -24.951 1.00 90.38 295 HIS A N 1
ATOM 2349 C CA . HIS A 1 295 ? 17.250 5.603 -25.165 1.00 90.38 295 HIS A CA 1
ATOM 2350 C C . HIS A 1 295 ? 18.062 5.674 -23.860 1.00 90.38 295 HIS A C 1
ATOM 2352 O O . HIS A 1 295 ? 19.106 5.040 -23.733 1.00 90.38 295 HIS A O 1
ATOM 2358 N N . GLN A 1 296 ? 17.598 6.433 -22.870 1.00 88.88 296 GLN A N 1
ATOM 2359 C CA . GLN A 1 296 ? 18.261 6.476 -21.565 1.00 88.88 296 GLN A CA 1
ATOM 2360 C C . GLN A 1 296 ? 17.909 5.233 -20.734 1.00 88.88 296 GLN A C 1
ATOM 2362 O O . GLN A 1 296 ? 18.768 4.683 -20.050 1.00 88.88 296 GLN A O 1
ATOM 2367 N N . LEU A 1 297 ? 16.661 4.760 -20.833 1.00 91.88 297 LEU A N 1
ATOM 2368 C CA . LEU A 1 297 ? 16.183 3.596 -20.091 1.00 91.88 297 LEU A CA 1
ATOM 2369 C C . LEU A 1 297 ? 16.852 2.290 -20.548 1.00 91.88 297 LEU A C 1
ATOM 2371 O O . LEU A 1 297 ? 17.184 1.461 -19.710 1.00 91.88 297 LEU A O 1
ATOM 2375 N N . ILE A 1 298 ? 17.094 2.114 -21.853 1.00 93.31 298 ILE A N 1
ATOM 2376 C CA . ILE A 1 298 ? 17.706 0.886 -22.382 1.00 93.31 298 ILE A CA 1
ATOM 2377 C C . ILE A 1 298 ? 19.134 0.688 -21.870 1.00 93.31 298 ILE A C 1
ATOM 2379 O O . ILE A 1 298 ? 19.485 -0.426 -21.500 1.00 93.31 298 ILE A O 1
ATOM 2383 N N . LYS A 1 299 ? 19.930 1.762 -21.758 1.00 91.19 299 LYS A N 1
ATOM 2384 C CA . LYS A 1 299 ? 21.291 1.688 -21.200 1.00 91.19 299 LYS A CA 1
ATOM 2385 C C . LYS A 1 299 ? 21.270 1.160 -19.766 1.00 91.19 299 LYS A C 1
ATOM 2387 O O . LYS A 1 299 ? 22.050 0.280 -19.426 1.00 91.19 299 LYS A O 1
ATOM 2392 N N . PHE A 1 300 ? 20.327 1.655 -18.963 1.00 92.62 300 PHE A N 1
ATOM 2393 C CA . PHE A 1 300 ? 20.122 1.199 -17.590 1.00 92.62 300 PHE A CA 1
ATOM 2394 C C . PHE A 1 300 ? 19.681 -0.272 -17.522 1.00 92.62 300 PHE A C 1
ATOM 2396 O O . PHE A 1 300 ? 20.190 -1.026 -16.698 1.00 92.62 300 PHE A O 1
ATOM 2403 N N . ILE A 1 301 ? 18.765 -0.697 -18.401 1.00 94.00 301 ILE A N 1
ATOM 2404 C CA . ILE A 1 301 ? 18.288 -2.088 -18.454 1.00 94.00 301 ILE A CA 1
ATOM 2405 C C . ILE A 1 301 ? 19.424 -3.045 -18.824 1.00 94.00 301 ILE A C 1
ATOM 2407 O O . ILE A 1 301 ? 19.608 -4.037 -18.129 1.00 94.00 301 ILE A O 1
ATOM 2411 N N . VAL A 1 302 ? 20.185 -2.750 -19.884 1.00 93.19 302 VAL A N 1
ATOM 2412 C CA . VAL A 1 302 ? 21.287 -3.610 -20.353 1.00 93.19 302 VAL A CA 1
ATOM 2413 C C . VAL A 1 302 ? 22.340 -3.772 -19.260 1.00 93.19 302 VAL A C 1
ATOM 2415 O O . VAL A 1 302 ? 22.640 -4.896 -18.871 1.00 93.19 302 VAL A O 1
ATOM 2418 N N . GLN A 1 303 ? 22.800 -2.659 -18.680 1.00 91.50 303 GLN A N 1
ATOM 2419 C CA . GLN A 1 303 ? 23.765 -2.682 -17.579 1.00 91.50 303 GLN A CA 1
ATOM 2420 C C . GLN A 1 303 ? 23.245 -3.474 -16.369 1.00 91.50 303 GLN A C 1
ATOM 2422 O O . GLN A 1 303 ? 23.991 -4.215 -15.730 1.00 91.50 303 GLN A O 1
ATOM 2427 N N . GLY A 1 304 ? 21.956 -3.332 -16.047 1.00 89.38 304 GLY A N 1
ATOM 2428 C CA . GLY A 1 304 ? 21.330 -4.082 -14.967 1.00 89.38 304 GLY A CA 1
ATOM 2429 C C . GLY A 1 304 ? 21.297 -5.583 -15.242 1.00 89.38 304 GLY A C 1
ATOM 2430 O O . GLY A 1 304 ? 21.699 -6.367 -14.386 1.00 89.38 304 GLY A O 1
ATOM 2431 N N . LEU A 1 305 ? 20.864 -5.992 -16.436 1.00 90.88 305 LEU A N 1
ATOM 2432 C CA . LEU A 1 305 ? 20.805 -7.404 -16.819 1.00 90.88 305 LEU A CA 1
ATOM 2433 C C . LEU A 1 305 ? 22.195 -8.047 -16.786 1.00 90.88 305 LEU A C 1
ATOM 2435 O O . LEU A 1 305 ? 22.350 -9.093 -16.163 1.00 90.88 305 LEU A O 1
ATOM 2439 N N . GLU A 1 306 ? 23.209 -7.395 -17.359 1.00 89.00 306 GLU A N 1
ATOM 2440 C CA . GLU A 1 306 ? 24.598 -7.872 -17.317 1.00 89.00 306 GLU A CA 1
ATOM 2441 C C . GLU A 1 306 ? 25.078 -8.074 -15.870 1.00 89.00 306 GLU A C 1
ATOM 2443 O O . GLU A 1 306 ? 25.649 -9.115 -15.542 1.00 89.00 306 GLU A O 1
ATOM 2448 N N . SER A 1 307 ? 24.758 -7.143 -14.963 1.00 87.75 307 SER A N 1
ATOM 2449 C CA . SER A 1 307 ? 25.164 -7.240 -13.553 1.00 87.75 307 SER A CA 1
ATOM 2450 C C . SER A 1 307 ? 24.554 -8.435 -12.802 1.00 87.75 307 SER A C 1
ATOM 2452 O O . SER A 1 307 ? 25.183 -8.974 -11.892 1.00 87.75 307 SER A O 1
ATOM 2454 N N . TYR A 1 308 ? 23.347 -8.872 -13.180 1.00 83.75 308 TYR A N 1
ATOM 2455 C CA . TYR A 1 308 ? 22.625 -9.964 -12.513 1.00 83.75 308 TYR A CA 1
ATOM 2456 C C . TYR A 1 308 ? 22.752 -11.321 -13.218 1.00 83.75 308 TYR A C 1
ATOM 2458 O O . TYR A 1 308 ? 22.501 -12.347 -12.582 1.00 83.75 308 TYR A O 1
ATOM 2466 N N . VAL A 1 309 ? 23.155 -11.342 -14.493 1.00 72.25 309 VAL A N 1
ATOM 2467 C CA . VAL A 1 309 ? 23.474 -12.559 -15.261 1.00 72.25 309 VAL A CA 1
ATOM 2468 C C . VAL A 1 309 ? 24.871 -13.078 -14.911 1.00 72.25 309 VAL A C 1
ATOM 2470 O O . VAL A 1 309 ? 25.060 -14.284 -14.770 1.00 72.25 309 VAL A O 1
ATOM 2473 N N . HIS A 1 310 ? 25.841 -12.182 -14.708 1.00 61.31 310 HIS A N 1
ATOM 2474 C CA . HIS A 1 310 ? 27.240 -12.529 -14.443 1.00 61.31 310 HIS A CA 1
ATOM 2475 C C . HIS A 1 310 ? 27.568 -12.748 -12.964 1.00 61.31 310 HIS A C 1
ATOM 2477 O O . HIS A 1 310 ? 28.686 -12.454 -12.568 1.00 61.31 310 HIS A O 1
ATOM 2483 N N . VAL A 1 311 ? 26.651 -13.243 -12.128 1.00 57.03 311 VAL A N 1
ATOM 2484 C CA . VAL A 1 311 ? 27.035 -13.730 -10.791 1.00 57.03 311 VAL A CA 1
ATOM 2485 C C . VAL A 1 311 ? 27.311 -15.229 -10.917 1.00 57.03 311 VAL A C 1
ATOM 2487 O O . VAL A 1 311 ? 26.364 -16.012 -10.819 1.00 57.03 311 VAL A O 1
ATOM 2490 N N . PRO A 1 312 ? 28.562 -15.671 -11.160 1.00 47.03 312 PRO A N 1
ATOM 2491 C CA . PRO A 1 312 ? 28.877 -17.084 -11.128 1.00 47.03 312 PRO A CA 1
ATOM 2492 C C . PRO A 1 312 ? 28.903 -17.445 -9.646 1.00 47.03 312 PRO A C 1
ATOM 2494 O O . PRO A 1 312 ? 29.714 -16.909 -8.888 1.00 47.03 312 PRO A O 1
ATOM 2497 N N . PHE A 1 313 ? 28.006 -18.314 -9.190 1.00 45.47 313 PHE A N 1
ATOM 2498 C CA . PHE A 1 313 ? 28.206 -18.864 -7.860 1.00 45.47 313 PHE A CA 1
ATOM 2499 C C . PHE A 1 313 ? 29.456 -19.744 -7.910 1.00 45.47 313 PHE A C 1
ATOM 2501 O O . PHE A 1 313 ? 29.522 -20.745 -8.623 1.00 45.47 313 PHE A O 1
ATOM 2508 N N . GLN A 1 314 ? 30.457 -19.301 -7.161 1.00 49.28 314 GLN A N 1
ATOM 2509 C CA . GLN A 1 314 ? 31.559 -20.076 -6.627 1.00 49.28 314 GLN A CA 1
ATOM 2510 C C . GLN A 1 314 ? 30.963 -21.148 -5.697 1.00 49.28 314 GLN A C 1
ATOM 2512 O O . GLN A 1 314 ? 30.989 -20.996 -4.491 1.00 49.28 314 GLN A O 1
ATOM 2517 N N . ASP A 1 315 ? 30.315 -22.162 -6.264 1.00 43.41 315 ASP A N 1
ATOM 2518 C CA . ASP A 1 315 ? 30.098 -23.475 -5.656 1.00 43.41 315 ASP A CA 1
ATOM 2519 C C . ASP A 1 315 ? 29.674 -24.438 -6.764 1.00 43.41 315 ASP A C 1
ATOM 2521 O O . ASP A 1 315 ? 28.703 -24.215 -7.493 1.00 43.41 315 ASP A O 1
ATOM 2525 N N . GLY A 1 316 ? 30.472 -25.487 -6.942 1.00 48.75 316 GLY A N 1
ATOM 2526 C CA . GLY A 1 316 ? 30.296 -26.464 -8.003 1.00 48.75 316 GLY A CA 1
ATOM 2527 C C . GLY A 1 316 ? 28.929 -27.148 -7.965 1.00 48.75 316 GLY A C 1
ATOM 2528 O O . GLY A 1 316 ? 28.365 -27.418 -6.908 1.00 48.75 316 GLY A O 1
ATOM 2529 N N . SER A 1 317 ? 28.459 -27.526 -9.154 1.00 47.66 317 SER A N 1
ATOM 2530 C CA . SER A 1 317 ? 27.334 -28.441 -9.377 1.00 47.66 317 SER A CA 1
ATOM 2531 C C . SER A 1 317 ? 25.923 -27.859 -9.230 1.00 47.66 317 SER A C 1
ATOM 2533 O O . SER A 1 317 ? 25.124 -28.274 -8.393 1.00 47.66 317 SER A O 1
ATOM 2535 N N . ARG A 1 318 ? 25.544 -27.001 -10.182 1.00 42.47 318 ARG A N 1
ATOM 2536 C CA . ARG A 1 318 ? 24.236 -27.128 -10.843 1.00 42.47 318 ARG A CA 1
ATOM 2537 C C . ARG A 1 318 ? 24.445 -27.002 -12.342 1.00 42.47 318 ARG A C 1
ATOM 2539 O O . ARG A 1 318 ? 24.485 -25.903 -12.884 1.00 42.47 318 ARG A O 1
ATOM 2546 N N . SER A 1 319 ? 24.635 -28.151 -12.988 1.00 40.56 319 SER A N 1
ATOM 2547 C CA . SER A 1 319 ? 24.483 -28.269 -14.436 1.00 40.56 319 SER A CA 1
ATOM 2548 C C . SER A 1 319 ? 23.156 -27.617 -14.817 1.00 40.56 319 SER A C 1
ATOM 2550 O O . SER A 1 319 ? 22.127 -27.946 -14.219 1.00 40.56 319 SER A O 1
ATOM 2552 N N . PHE A 1 320 ? 23.181 -26.666 -15.751 1.00 47.12 320 PHE A N 1
ATOM 2553 C CA . PHE A 1 320 ? 21.967 -26.190 -16.400 1.00 47.12 320 PHE A CA 1
ATOM 2554 C C . PHE A 1 320 ? 21.203 -27.428 -16.868 1.00 47.12 320 PHE A C 1
ATOM 2556 O O . PHE A 1 320 ? 21.689 -28.180 -17.711 1.00 47.12 320 PHE A O 1
ATOM 2563 N N . SER A 1 321 ? 20.021 -27.672 -16.313 1.00 47.62 321 SER A N 1
ATOM 2564 C CA . SER A 1 321 ? 19.091 -28.616 -16.908 1.00 47.62 321 SER A CA 1
ATOM 2565 C C . SER A 1 321 ? 18.715 -28.043 -18.274 1.00 47.62 321 SER A C 1
ATOM 2567 O O . SER A 1 321 ? 17.853 -27.173 -18.374 1.00 47.62 321 SER A O 1
ATOM 2569 N N . GLN A 1 322 ? 19.376 -28.534 -19.326 1.00 47.28 322 GLN A N 1
ATOM 2570 C CA . GLN A 1 322 ? 19.068 -28.343 -20.751 1.00 47.28 322 GLN A CA 1
ATOM 2571 C C . GLN A 1 322 ? 17.684 -28.915 -21.130 1.00 47.28 322 GLN A C 1
ATOM 2573 O O . GLN A 1 322 ? 17.491 -29.456 -22.208 1.00 47.28 322 GLN A O 1
ATOM 2578 N N . VAL A 1 323 ? 16.704 -28.867 -20.229 1.00 46.12 323 VAL A N 1
ATOM 2579 C CA . VAL A 1 323 ? 15.373 -29.439 -20.462 1.00 46.12 323 VAL A CA 1
ATOM 2580 C C . VAL A 1 323 ? 14.462 -28.435 -21.175 1.00 46.12 323 VAL A C 1
ATOM 2582 O O . VAL A 1 323 ? 13.476 -28.834 -21.782 1.00 46.12 323 VAL A O 1
ATOM 2585 N N . ASN A 1 324 ? 14.811 -27.146 -21.169 1.00 57.25 324 ASN A N 1
ATOM 2586 C CA . ASN A 1 324 ? 14.022 -26.096 -21.813 1.00 57.25 324 ASN A CA 1
ATOM 2587 C C . ASN A 1 324 ? 14.824 -25.410 -22.916 1.00 57.25 324 ASN A C 1
ATOM 2589 O O . ASN A 1 324 ? 15.103 -24.213 -22.862 1.00 57.25 324 ASN A O 1
ATOM 2593 N N . GLU A 1 325 ? 15.211 -26.214 -23.897 1.00 48.19 325 GLU A N 1
ATOM 2594 C CA . GLU A 1 325 ? 15.734 -25.734 -25.166 1.00 48.19 325 GLU A CA 1
ATOM 2595 C C . GLU A 1 325 ? 14.665 -24.907 -25.901 1.00 48.19 325 GLU A C 1
ATOM 2597 O O . GLU A 1 325 ? 13.458 -25.168 -25.827 1.00 48.19 325 GLU A O 1
ATOM 2602 N N . ASP A 1 326 ? 15.143 -23.849 -26.544 1.00 46.88 326 ASP A N 1
ATOM 2603 C CA . ASP A 1 326 ? 14.390 -22.834 -27.262 1.00 46.88 326 ASP A CA 1
ATOM 2604 C C . ASP A 1 326 ? 13.384 -23.456 -28.253 1.00 46.88 326 ASP A C 1
ATOM 2606 O O . ASP A 1 326 ? 13.696 -24.349 -29.042 1.00 46.88 326 ASP A O 1
ATOM 2610 N N . SER A 1 327 ? 12.140 -22.966 -28.242 1.00 53.84 327 SER A N 1
ATOM 2611 C CA . SER A 1 327 ? 11.099 -23.416 -29.181 1.00 53.84 327 SER A CA 1
ATOM 2612 C C . SER A 1 327 ? 11.382 -23.008 -30.634 1.00 53.84 327 SER A C 1
ATOM 2614 O O . SER A 1 327 ? 10.624 -23.389 -31.527 1.00 53.84 327 SER A O 1
ATOM 2616 N N . SER A 1 328 ? 12.460 -22.259 -30.884 1.00 58.06 328 SER A N 1
ATOM 2617 C CA . SER A 1 328 ? 12.943 -21.903 -32.218 1.00 58.06 328 SER A CA 1
ATOM 2618 C C . SER A 1 328 ? 13.479 -23.097 -33.028 1.00 58.06 328 SER A C 1
ATOM 2620 O O . SER A 1 328 ? 13.450 -23.034 -34.257 1.00 58.06 328 SER A O 1
ATOM 2622 N N . GLU A 1 329 ? 13.860 -24.211 -32.385 1.00 50.41 329 GLU A N 1
ATOM 2623 C CA . GLU A 1 329 ? 14.344 -25.425 -33.070 1.00 50.41 329 GLU A CA 1
ATOM 2624 C C . GLU A 1 329 ? 13.264 -26.485 -33.351 1.00 50.41 329 GLU A C 1
ATOM 2626 O O . GLU A 1 329 ? 13.522 -27.490 -34.026 1.00 50.41 329 GLU A O 1
ATOM 2631 N N . ARG A 1 330 ? 12.009 -26.274 -32.923 1.00 55.94 330 ARG A N 1
ATOM 2632 C CA . ARG A 1 330 ? 10.913 -27.146 -33.369 1.00 55.94 330 ARG A CA 1
ATOM 2633 C C . ARG A 1 330 ? 10.669 -26.913 -34.856 1.00 55.94 330 ARG A C 1
ATOM 2635 O O . ARG A 1 330 ? 9.963 -25.983 -35.246 1.00 55.94 330 ARG A O 1
ATOM 2642 N N . LYS A 1 331 ? 11.225 -27.803 -35.685 1.00 44.22 331 LYS A N 1
ATOM 2643 C CA . LYS A 1 331 ? 10.854 -27.979 -37.093 1.00 44.22 331 LYS A CA 1
ATOM 2644 C C . LYS A 1 331 ? 9.338 -27.828 -37.223 1.00 44.22 331 LYS A C 1
ATOM 2646 O O . LYS A 1 331 ? 8.578 -28.602 -36.644 1.00 44.22 331 LYS A O 1
ATOM 2651 N N . ARG A 1 332 ? 8.914 -26.802 -37.964 1.00 50.47 332 ARG A N 1
ATOM 2652 C CA . ARG A 1 332 ? 7.523 -26.607 -38.374 1.00 50.47 332 ARG A CA 1
ATOM 2653 C C . ARG A 1 332 ? 7.050 -27.912 -39.006 1.00 50.47 332 ARG A C 1
ATOM 2655 O O . ARG A 1 332 ? 7.595 -28.313 -40.030 1.00 50.47 332 ARG A O 1
ATOM 2662 N N . SER A 1 333 ? 6.071 -28.576 -38.403 1.00 48.28 333 SER A N 1
ATOM 2663 C CA . SER A 1 333 ? 5.402 -29.710 -39.031 1.00 48.28 333 SER A CA 1
ATOM 2664 C C . SER A 1 333 ? 4.721 -29.211 -40.305 1.00 48.28 333 SER A C 1
ATOM 2666 O O . SER A 1 333 ? 3.649 -28.615 -40.250 1.00 48.28 333 SER A O 1
ATOM 2668 N N . SER A 1 334 ? 5.364 -29.405 -41.454 1.00 52.25 334 SER A N 1
ATOM 2669 C CA . SER A 1 334 ? 4.734 -29.277 -42.761 1.00 52.25 334 SER A CA 1
ATOM 2670 C C . SER A 1 334 ? 3.924 -30.546 -43.015 1.00 52.25 334 SER A C 1
ATOM 2672 O O . SER A 1 334 ? 4.416 -31.503 -43.609 1.00 52.25 334 SER A O 1
ATOM 2674 N N . SER A 1 335 ? 2.694 -30.585 -42.516 1.00 51.00 335 SER A N 1
ATOM 2675 C CA . SER A 1 335 ? 1.678 -31.526 -42.981 1.00 51.00 335 SER A CA 1
ATOM 2676 C C . SER A 1 335 ? 0.694 -30.776 -43.878 1.00 51.00 335 SER A C 1
ATOM 2678 O O . SER A 1 335 ? 0.276 -29.676 -43.529 1.00 51.00 335 SER A O 1
ATOM 2680 N N . LEU A 1 336 ? 0.317 -31.419 -44.994 1.00 46.75 336 LEU A N 1
ATOM 2681 C CA . LEU A 1 336 ? -0.659 -31.010 -46.026 1.00 46.75 336 LEU A CA 1
ATOM 2682 C C . LEU A 1 336 ? -0.073 -30.384 -47.306 1.00 46.75 336 LEU A C 1
ATOM 2684 O O . LEU A 1 336 ? -0.303 -29.214 -47.573 1.00 46.75 336 LEU A O 1
ATOM 2688 N N . THR A 1 337 ? 0.607 -31.206 -48.117 1.00 44.44 337 THR A N 1
ATOM 2689 C CA . THR A 1 337 ? 0.378 -31.345 -49.579 1.00 44.44 337 THR A CA 1
ATOM 2690 C C . THR A 1 337 ? 1.240 -32.492 -50.127 1.00 44.44 337 THR A C 1
ATOM 2692 O O . THR A 1 337 ? 2.231 -32.266 -50.807 1.00 44.44 337 THR A O 1
ATOM 2695 N N . GLU A 1 338 ? 0.872 -33.741 -49.835 1.00 42.44 338 GLU A N 1
ATOM 2696 C CA . GLU A 1 338 ? 1.320 -34.910 -50.615 1.00 42.44 338 GLU A CA 1
ATOM 2697 C C . GLU A 1 338 ? 0.106 -35.775 -50.962 1.00 42.44 338 GLU A C 1
ATOM 2699 O O . GLU A 1 338 ? -0.072 -36.888 -50.483 1.00 42.44 338 GLU A O 1
ATOM 2704 N N . GLN A 1 339 ? -0.781 -35.218 -51.781 1.00 43.69 339 GLN A N 1
ATOM 2705 C CA . GLN A 1 339 ? -1.757 -35.989 -52.544 1.00 43.69 339 GLN A CA 1
ATOM 2706 C C . GLN A 1 339 ? -1.918 -35.325 -53.907 1.00 43.69 339 GLN A C 1
ATOM 2708 O O . GLN A 1 339 ? -2.837 -34.552 -54.148 1.00 43.69 339 GLN A O 1
ATOM 2713 N N . SER A 1 340 ? -0.980 -35.607 -54.803 1.00 35.00 340 SER A N 1
ATOM 2714 C CA . SER A 1 340 ? -1.277 -35.660 -56.229 1.00 35.00 340 SER A CA 1
ATOM 2715 C C . SER A 1 340 ? -0.215 -36.503 -56.918 1.00 35.00 340 SER A C 1
ATOM 2717 O O . SER A 1 340 ? 0.973 -36.350 -56.640 1.00 35.00 340 SER A O 1
ATOM 2719 N N . SER A 1 341 ? -0.656 -37.333 -57.860 1.00 43.06 341 SER A N 1
ATOM 2720 C CA . SER A 1 341 ? 0.148 -38.150 -58.782 1.00 43.06 341 SER A CA 1
ATOM 2721 C C . SER A 1 341 ? 0.462 -39.588 -58.351 1.00 43.06 341 SER A C 1
ATOM 2723 O O . SER A 1 341 ? 1.616 -40.004 -58.325 1.00 43.06 341 SER A O 1
ATOM 2725 N N . ARG A 1 342 ? -0.574 -40.406 -58.147 1.00 36.91 342 ARG A N 1
ATOM 2726 C CA . ARG A 1 342 ? -0.543 -41.804 -58.609 1.00 36.91 342 ARG A CA 1
ATOM 2727 C C . ARG A 1 342 ? -1.909 -42.181 -59.159 1.00 36.91 342 ARG A C 1
ATOM 2729 O O . ARG A 1 342 ? -2.802 -42.440 -58.373 1.00 36.91 342 ARG A O 1
ATOM 2736 N N . GLU A 1 343 ? -2.030 -42.188 -60.484 1.00 32.22 343 GLU A N 1
ATOM 2737 C CA . GLU A 1 343 ? -2.708 -43.239 -61.258 1.00 32.22 343 GLU A CA 1
ATOM 2738 C C . GLU A 1 343 ? -2.734 -42.864 -62.743 1.00 32.22 343 GLU A C 1
ATOM 2740 O O . GLU A 1 343 ? -3.446 -41.958 -63.150 1.00 32.22 343 GLU A O 1
ATOM 2745 N N . THR A 1 344 ? -1.947 -43.579 -63.546 1.00 32.56 344 THR A N 1
ATOM 2746 C CA . THR A 1 344 ? -2.478 -44.358 -64.676 1.00 32.56 344 THR A CA 1
ATOM 2747 C C . THR A 1 344 ? -1.386 -45.315 -65.130 1.00 32.56 344 THR A C 1
ATOM 2749 O O . THR A 1 344 ? -0.318 -44.894 -65.570 1.00 32.56 344 THR A O 1
ATOM 2752 N N . GLY A 1 345 ? -1.636 -46.610 -64.952 1.00 31.47 345 GLY A N 1
ATOM 2753 C CA . GLY A 1 345 ? -0.796 -47.674 -65.480 1.00 31.47 345 GLY A CA 1
ATOM 2754 C C . GLY A 1 345 ? -1.181 -48.044 -66.911 1.00 31.47 345 GLY A C 1
ATOM 2755 O O . GLY A 1 345 ? -2.337 -47.924 -67.310 1.00 31.47 345 GLY A O 1
ATOM 2756 N N . SER A 1 346 ? -0.208 -48.541 -67.668 1.00 29.75 346 SER A N 1
ATOM 2757 C CA . SER A 1 346 ? -0.366 -49.666 -68.603 1.00 29.75 346 SER A CA 1
ATOM 2758 C C . SER A 1 346 ? 1.017 -50.124 -69.095 1.00 29.75 346 SER A C 1
ATOM 2760 O O . SER A 1 346 ? 1.806 -49.348 -69.622 1.00 29.75 346 SER A O 1
ATOM 2762 N N . HIS A 1 347 ? 1.323 -51.395 -68.829 1.00 32.56 347 HIS A N 1
ATOM 2763 C CA . HIS A 1 347 ? 2.478 -52.185 -69.294 1.00 32.56 347 HIS A CA 1
ATOM 2764 C C . HIS A 1 347 ? 2.321 -52.597 -70.790 1.00 32.56 347 HIS A C 1
ATOM 2766 O O . HIS A 1 347 ? 1.254 -52.351 -71.347 1.00 32.56 347 HIS A O 1
ATOM 2772 N N . PRO A 1 348 ? 3.189 -53.455 -71.381 1.00 51.50 348 PRO A N 1
ATOM 2773 C CA . PRO A 1 348 ? 4.641 -53.375 -71.656 1.00 51.50 348 PRO A CA 1
ATOM 2774 C C . PRO A 1 348 ? 4.953 -53.736 -73.149 1.00 51.50 348 PRO A C 1
ATOM 2776 O O . PRO A 1 348 ? 4.015 -54.042 -73.880 1.00 51.50 348 PRO A O 1
ATOM 2779 N N . SER A 1 349 ? 6.229 -53.751 -73.602 1.00 29.33 349 SER A N 1
ATOM 2780 C CA . SER A 1 349 ? 6.850 -54.751 -74.538 1.00 29.33 349 SER A CA 1
ATOM 2781 C C . SER A 1 349 ? 8.199 -54.301 -75.167 1.00 29.33 349 SER A C 1
ATOM 2783 O O . SER A 1 349 ? 8.270 -53.264 -75.813 1.00 29.33 349 SER A O 1
ATOM 2785 N N . THR A 1 350 ? 9.236 -55.121 -74.929 1.00 30.23 350 THR A N 1
ATOM 2786 C CA . THR A 1 350 ? 10.383 -55.614 -75.757 1.00 30.23 350 THR A CA 1
ATOM 2787 C C . THR A 1 350 ? 10.989 -54.901 -76.995 1.00 30.23 350 THR A C 1
ATOM 2789 O O . THR A 1 350 ? 10.275 -54.571 -77.931 1.00 30.23 350 THR A O 1
ATOM 2792 N N . GLU A 1 351 ? 12.347 -54.943 -77.020 1.00 29.70 351 GLU A N 1
ATOM 2793 C CA . GLU A 1 351 ? 13.340 -55.030 -78.142 1.00 29.70 351 GLU A CA 1
ATOM 2794 C C . GLU A 1 351 ? 13.442 -53.841 -79.140 1.00 29.70 351 GLU A C 1
ATOM 2796 O O . GLU A 1 351 ? 12.441 -53.238 -79.477 1.00 29.70 351 GLU A O 1
ATOM 2801 N N . THR A 1 352 ? 14.605 -53.380 -79.652 1.00 30.42 352 THR A N 1
ATOM 2802 C CA . THR A 1 352 ? 15.749 -54.099 -80.266 1.00 30.42 352 THR A CA 1
ATOM 2803 C C . THR A 1 352 ? 17.036 -53.217 -80.369 1.00 30.42 352 THR A C 1
ATOM 2805 O O . THR A 1 352 ? 16.954 -52.026 -80.649 1.00 30.42 352 THR A O 1
ATOM 2808 N N . THR A 1 353 ? 18.216 -53.846 -80.204 1.00 32.06 353 THR A N 1
ATOM 2809 C CA . THR A 1 353 ? 19.563 -53.631 -80.830 1.00 32.06 353 THR A CA 1
ATOM 2810 C C . THR A 1 353 ? 20.220 -52.251 -81.051 1.00 32.06 353 THR A C 1
ATOM 2812 O O . THR A 1 353 ? 19.738 -51.452 -81.844 1.00 32.06 353 THR A O 1
ATOM 2815 N N . ALA A 1 354 ? 21.490 -52.129 -80.619 1.00 32.28 354 ALA A N 1
ATOM 2816 C CA . ALA A 1 354 ? 22.641 -51.913 -81.522 1.00 32.28 354 ALA A CA 1
ATOM 2817 C C . ALA A 1 354 ? 23.984 -52.256 -80.838 1.00 32.28 354 ALA A C 1
ATOM 2819 O O . ALA A 1 354 ? 24.291 -51.790 -79.745 1.00 32.28 354 ALA A O 1
ATOM 2820 N N . ALA A 1 355 ? 24.775 -53.088 -81.515 1.00 31.84 355 ALA A N 1
ATOM 2821 C CA . ALA A 1 355 ? 26.119 -53.513 -81.152 1.00 31.84 355 ALA A CA 1
ATOM 2822 C C . ALA A 1 355 ? 27.182 -52.535 -81.676 1.00 31.84 355 ALA A C 1
ATOM 2824 O O . ALA A 1 355 ? 27.036 -52.009 -82.776 1.00 31.84 355 ALA A O 1
ATOM 2825 N N . THR A 1 356 ? 28.320 -52.405 -80.989 1.00 32.66 356 THR A N 1
ATOM 2826 C CA . THR A 1 356 ? 29.623 -52.280 -81.667 1.00 32.66 356 THR A CA 1
ATOM 2827 C C . THR A 1 356 ? 30.724 -52.849 -80.777 1.00 32.66 356 THR A C 1
ATOM 2829 O O . THR A 1 356 ? 30.870 -52.476 -79.617 1.00 32.66 356 THR A O 1
ATOM 2832 N N . ALA A 1 357 ? 31.461 -53.801 -81.339 1.00 33.31 357 ALA A N 1
ATOM 2833 C CA . ALA A 1 357 ? 32.577 -54.503 -80.737 1.00 33.31 357 ALA A CA 1
ATOM 2834 C C . ALA A 1 357 ? 33.926 -53.934 -81.210 1.00 33.31 357 ALA A C 1
ATOM 2836 O O . ALA A 1 357 ? 34.022 -53.399 -82.311 1.00 33.31 357 ALA A O 1
ATOM 2837 N N . ALA A 1 358 ? 34.948 -54.230 -80.400 1.00 32.22 358 ALA A N 1
ATOM 2838 C CA . ALA A 1 358 ? 36.358 -54.443 -80.744 1.00 32.22 358 ALA A CA 1
ATOM 2839 C C . ALA A 1 358 ? 37.237 -53.218 -81.074 1.00 32.22 358 ALA A C 1
ATOM 2841 O O . ALA A 1 358 ? 37.094 -52.584 -82.112 1.00 32.22 358 ALA A O 1
ATOM 2842 N N . ARG A 1 359 ? 38.320 -53.032 -80.308 1.00 32.47 359 ARG A N 1
ATOM 2843 C CA . ARG A 1 359 ? 39.587 -53.766 -80.492 1.00 32.47 359 ARG A CA 1
ATOM 2844 C C . ARG A 1 359 ? 40.565 -53.514 -79.332 1.00 32.47 359 ARG A C 1
ATOM 2846 O O . ARG A 1 359 ? 40.729 -52.370 -78.931 1.00 32.47 359 ARG A O 1
ATOM 2853 N N . SER A 1 360 ? 41.131 -54.635 -78.862 1.00 34.41 360 SER A N 1
ATOM 2854 C CA . SER A 1 360 ? 42.500 -54.892 -78.356 1.00 34.41 360 SER A CA 1
ATOM 2855 C C . SER A 1 360 ? 43.266 -53.787 -77.641 1.00 34.41 360 SER A C 1
ATOM 2857 O O . SER A 1 360 ? 43.601 -52.798 -78.330 1.00 34.41 360 SER A O 1
#

Sequence (360 aa):
RANATFHIGYPDPEGWRADSSFRAISGWRARTSTRACSRSRYLSNQSSSQLNLTQSEGSKAMDRIPATNLTTISIKRGCQVIVLCLREEKDWEVIQLVLTELPNIMQNKALIQGNDVDSLARTLYRMYGDPMQLEKLQAPANMQPKVSDYKELILPALSSLAMYHQHLDLNTQKNIIDALKHGLISRRPHDCIRTLTILLLEMPEQVMPKMADLLLDLSKMTGTKMVALPVLEFLSTLNLVPSFRFGNFIMRTYMCVMAMSLPYTNPFRYDHYTVSLAHYVVAAWFIKCKLPMRHQLIKFIVQGLESYVHVPFQDGSRSFSQVNEDSSERKRSSSLTEQSSRETGSHPSTETTAATAARS

Radius of gyration: 34.34 Å; chains: 1; bounding box: 104×68×115 Å

Secondary structure (DSSP, 8-state):
--------PPPPSS--------SSS----------------------------------------------PPP-HHHHHHHHHHHHH--BHHHHHHHHHHHHHHHH-HHHHTTS-HHHHHHHHHHHHH-THHHHTSB--TT----HHHHHHHHHHHHHHHHTTGGGS-HHHHHHHHHHHHHGGGSS-HHHHHHHHHHHHHH-HHHHGGGHHHHHHHHHTS---HHHHHHHHHHHHHHHHS-GGGGTT--HHHHHHHHHHHGGGG-TTTS-HHHHHHHHHHHHHHHHHS-GGGHHHHHHHHHHHHHHHH----SS------TTS--GGGS-----S------------------------

Organism: Anopheles aquasalis (NCBI:txid42839)

Foldseek 3Di:
DDQQFDDDDDDDPDDPDDDDDPPPPDPDDDDDDDDDDDDDDDDDDDDDDDDDDDDDDDDDDDDPPDPDPRDGDQCQVVVVVLLVCLVPPQEPVSNLVSLQCLLVVLVPVSNCPPHLLQSSLVSLLVQLVDLVSLVSHDDPPVDRDDNLNSLVSSLSNLLSSLVVVVNHDLVSNLSSLVSLLVCCPHPQNLSSLQSLLVCCVVPVVNNLVCVLVSLVSLLPDDDDPNNLVSLLSSLVSVLPPDLVSCPVDDLVSLLSQLSSLLLQLQPVRDPPVSNVSSVVSNVSSLVSDDPVNNVVVVVVNVVSNVVRPPPDPPDDDDDPPPPDPDPVPPDDPPDDDDDDDDDDDDDDDDDDDDDDDDDD